Protein AF-A0A4U9HNF3-F1 (afdb_monomer_lite)

Secondary structure (DSSP, 8-state):
---TT--SS--TTHHHHHHHHHHHHHHHHS-HHHHHHHHHHHHHHHHHHHHHHHHHT--SS-EEEHHHHHTT---HHHHHHHHHHT--EEETSS-HHHHHHHHHHHHHHHHHTTHHHH--S-SSSTT-----SS-SEE-----HHHHHHHH-HHHHHHHHHHHTTS--EETTEE-S-TT--------EE---TT-EEE---S---PPPTT--EEEPPPP---S---SS-HHHHT---------------

Sequence (249 aa):
MTLTFTSETLPSDHKAAIRQMKRELRAQIGDVQAVFDRLSDKIASRVAEINALKSKGDPVWPVIPFADVQSGNISQEQREAVKRRGCAVIKGHFPREQALAWDNAMLDYLDLNRFDDVYKGPGDNFFGTLTASRPEIYPIYWSHAQMEARQSEEMAQVQSFLNRLWTFESNGKQWFNPDVSVIYPDRIRRRPPGTTSERPRRTYRLRRPGALAASGLSAGLCPGIRWQCRSIRSVECRTPYRSGRVHRG

Structure (mmCIF, N/CA/C/O backbone):
data_AF-A0A4U9HNF3-F1
#
_entry.id   AF-A0A4U9HNF3-F1
#
loop_
_atom_site.group_PDB
_atom_site.id
_atom_site.type_symbol
_atom_site.label_atom_id
_atom_site.label_alt_id
_atom_site.label_comp_id
_atom_site.label_asym_id
_atom_site.label_entity_id
_atom_site.label_seq_id
_atom_site.pdbx_PDB_ins_code
_atom_site.Cartn_x
_atom_site.Cartn_y
_atom_site.Cartn_z
_atom_site.occupancy
_atom_site.B_iso_or_equiv
_atom_site.auth_seq_id
_atom_site.auth_comp_id
_atom_site.auth_asym_id
_atom_site.auth_atom_id
_atom_site.pdbx_PDB_model_num
ATOM 1 N N . MET A 1 1 ? -8.293 18.464 27.604 1.00 49.59 1 MET A N 1
ATOM 2 C CA . MET A 1 1 ? -7.031 18.232 28.341 1.00 49.59 1 MET A CA 1
ATOM 3 C C . MET A 1 1 ? -5.896 18.147 27.339 1.00 49.59 1 MET A C 1
ATOM 5 O O . MET A 1 1 ? -5.997 17.372 26.396 1.00 49.59 1 MET A O 1
ATOM 9 N N . THR A 1 2 ? -4.861 18.965 27.502 1.00 59.44 2 THR A N 1
ATOM 10 C CA . THR A 1 2 ? -3.661 18.920 26.658 1.00 59.44 2 THR A CA 1
ATOM 11 C C . THR A 1 2 ? -2.839 17.695 27.052 1.00 59.44 2 THR A C 1
ATOM 13 O O . THR A 1 2 ? -2.448 17.579 28.208 1.00 59.44 2 THR A O 1
ATOM 16 N N . LEU A 1 3 ? -2.612 16.762 26.124 1.00 70.75 3 LEU A N 1
ATOM 17 C CA . LEU A 1 3 ? -1.777 15.581 26.374 1.00 70.75 3 LEU A CA 1
ATOM 18 C C . LEU A 1 3 ? -0.328 16.036 26.586 1.00 70.75 3 LEU A C 1
ATOM 20 O O . LEU A 1 3 ? 0.246 16.655 25.687 1.00 70.75 3 LEU A O 1
ATOM 24 N N . THR A 1 4 ? 0.267 15.740 27.744 1.00 82.25 4 THR A N 1
ATOM 25 C CA . THR A 1 4 ? 1.596 16.290 28.090 1.00 82.25 4 THR A CA 1
ATOM 26 C C . THR A 1 4 ? 2.757 15.439 27.580 1.00 82.25 4 THR A C 1
ATOM 28 O O . THR A 1 4 ? 3.907 15.860 27.609 1.00 82.25 4 THR A O 1
ATOM 31 N N . PHE A 1 5 ? 2.463 14.251 27.044 1.00 82.88 5 PHE A N 1
ATOM 32 C CA . PHE A 1 5 ? 3.470 13.309 26.549 1.00 82.88 5 PHE A CA 1
ATOM 33 C C . PHE A 1 5 ? 3.718 13.371 25.030 1.00 82.88 5 PHE A C 1
ATOM 35 O O . PHE A 1 5 ? 4.501 12.565 24.517 1.00 82.88 5 PHE A O 1
ATOM 42 N N . THR A 1 6 ? 3.018 14.232 24.279 1.00 86.75 6 THR A N 1
ATOM 43 C CA . THR A 1 6 ? 3.198 14.304 22.817 1.00 86.75 6 THR A CA 1
ATOM 44 C C . THR A 1 6 ? 4.492 15.018 22.453 1.00 86.75 6 THR A C 1
ATOM 46 O O . THR A 1 6 ? 4.813 16.033 23.061 1.00 86.75 6 THR A O 1
ATOM 49 N N . SER A 1 7 ? 5.174 14.536 21.418 1.00 84.62 7 SER A N 1
ATOM 50 C CA . SER A 1 7 ? 6.379 15.153 20.865 1.00 84.62 7 SER A CA 1
ATOM 51 C C . SER A 1 7 ? 6.323 15.135 19.338 1.00 84.62 7 SER A C 1
ATOM 53 O O . SER A 1 7 ? 5.860 14.156 18.744 1.00 84.62 7 SER A O 1
ATOM 55 N N . GLU A 1 8 ? 6.778 16.216 18.707 1.00 84.88 8 GLU A N 1
ATOM 56 C CA . GLU A 1 8 ? 6.889 16.329 17.244 1.00 84.88 8 GLU A CA 1
ATOM 57 C C . GLU A 1 8 ? 8.194 15.716 16.723 1.00 84.88 8 GLU A C 1
ATOM 59 O O . GLU A 1 8 ? 8.241 15.203 15.608 1.00 84.88 8 GLU A O 1
ATOM 64 N N . THR A 1 9 ? 9.230 15.690 17.564 1.00 86.38 9 THR A N 1
ATOM 65 C CA . THR A 1 9 ? 10.530 15.066 17.293 1.00 86.38 9 THR A CA 1
ATOM 66 C C . THR A 1 9 ? 10.777 13.883 18.233 1.00 86.38 9 THR A C 1
ATOM 68 O O . THR A 1 9 ? 10.029 13.663 19.192 1.00 86.38 9 THR A O 1
ATOM 71 N N . LEU A 1 10 ? 11.812 13.079 17.962 1.00 85.19 10 LEU A N 1
ATOM 72 C CA . LEU A 1 10 ? 12.191 11.971 18.843 1.00 85.19 10 LEU A CA 1
ATOM 73 C C . LEU A 1 10 ? 12.570 12.516 20.236 1.00 85.19 10 LEU A C 1
ATOM 75 O O . LEU A 1 10 ? 13.512 13.305 20.323 1.00 85.19 10 LEU A O 1
ATOM 79 N N . PRO A 1 11 ? 11.894 12.099 21.326 1.00 86.56 11 PRO A N 1
ATOM 80 C CA . PRO A 1 11 ? 12.246 12.563 22.663 1.00 86.56 11 PRO A CA 1
ATOM 81 C C . PRO A 1 11 ? 13.658 12.117 23.058 1.00 86.56 11 PRO A C 1
ATOM 83 O O . PRO A 1 11 ? 14.013 10.951 22.864 1.00 86.56 11 PRO A O 1
ATOM 86 N N . SER A 1 12 ? 14.421 13.015 23.688 1.00 89.12 12 SER A N 1
ATOM 87 C CA . SER A 1 12 ? 15.765 12.726 24.212 1.00 89.12 12 SER A CA 1
ATOM 88 C C . SER A 1 12 ? 15.764 11.562 25.212 1.00 89.12 12 SER A C 1
ATOM 90 O O . SER A 1 12 ? 16.616 10.680 25.132 1.00 89.12 12 SER A O 1
ATOM 92 N N . ASP A 1 13 ? 14.748 11.486 26.082 1.00 91.94 13 ASP A N 1
ATOM 93 C CA . ASP A 1 13 ? 14.433 10.301 26.890 1.00 91.94 13 ASP A CA 1
ATOM 94 C C . ASP A 1 13 ? 13.089 9.683 26.466 1.00 91.94 13 ASP A C 1
ATOM 96 O O . ASP A 1 13 ? 12.026 9.896 27.065 1.00 91.94 13 ASP A O 1
ATOM 100 N N . HIS A 1 14 ? 13.138 8.856 25.420 1.00 91.12 14 HIS A N 1
ATOM 101 C CA . HIS A 1 14 ? 11.972 8.114 24.941 1.00 91.12 14 HIS A CA 1
ATOM 102 C C . HIS A 1 14 ? 11.377 7.177 26.008 1.00 91.12 14 HIS A C 1
ATOM 104 O O . HIS A 1 14 ? 10.166 6.943 26.004 1.00 91.12 14 HIS A O 1
ATOM 110 N N . LYS A 1 15 ? 12.173 6.659 26.958 1.00 93.88 15 LYS A N 1
ATOM 111 C CA . LYS A 1 15 ? 11.670 5.767 28.017 1.00 93.88 15 LYS A CA 1
ATOM 112 C C . LYS A 1 15 ? 10.821 6.543 29.021 1.00 93.88 15 LYS A C 1
ATOM 114 O O . LYS A 1 15 ? 9.748 6.061 29.396 1.00 93.88 15 LYS A O 1
ATOM 119 N N . ALA A 1 16 ? 11.257 7.732 29.439 1.00 92.69 16 ALA A N 1
ATOM 120 C CA . ALA A 1 16 ? 10.459 8.618 30.288 1.00 92.69 16 ALA A CA 1
ATOM 121 C C . ALA A 1 16 ? 9.164 9.047 29.594 1.00 92.69 16 ALA A C 1
ATOM 123 O O . ALA A 1 16 ? 8.087 8.910 30.183 1.00 92.69 16 ALA A O 1
ATOM 124 N N . ALA A 1 17 ? 9.249 9.449 28.323 1.00 90.88 17 ALA A N 1
ATOM 125 C CA . ALA A 1 17 ? 8.079 9.822 27.533 1.00 90.88 17 ALA A CA 1
ATOM 126 C C . ALA A 1 17 ? 7.068 8.663 27.407 1.00 90.88 17 ALA A C 1
ATOM 128 O O . ALA A 1 17 ? 5.862 8.871 27.536 1.00 90.88 17 ALA A O 1
ATOM 129 N N . ILE A 1 18 ? 7.532 7.417 27.233 1.00 93.44 18 ILE A N 1
ATOM 130 C CA . ILE A 1 18 ? 6.664 6.224 27.215 1.00 93.44 18 ILE A CA 1
ATOM 131 C C . ILE A 1 18 ? 5.990 5.991 28.576 1.00 93.44 18 ILE A C 1
ATOM 133 O O . ILE A 1 18 ? 4.807 5.644 28.614 1.00 93.44 18 ILE A O 1
ATOM 137 N N . ARG A 1 19 ? 6.708 6.158 29.697 1.00 95.25 19 ARG A N 1
ATOM 138 C CA . ARG A 1 19 ? 6.125 6.005 31.045 1.00 95.25 19 ARG A CA 1
ATOM 139 C C . ARG A 1 19 ? 5.021 7.032 31.291 1.00 95.25 19 ARG A C 1
ATOM 141 O O . ARG A 1 19 ? 3.937 6.642 31.723 1.00 95.25 19 ARG A O 1
ATOM 148 N N . GLN A 1 20 ? 5.276 8.302 30.974 1.00 93.12 20 GLN A N 1
ATOM 149 C CA . GLN A 1 20 ? 4.293 9.380 31.110 1.00 93.12 20 GLN A CA 1
ATOM 150 C C . GLN A 1 20 ? 3.054 9.109 30.254 1.00 93.12 20 GLN A C 1
ATOM 152 O O . GLN A 1 20 ? 1.939 9.065 30.769 1.00 93.12 20 GLN A O 1
ATOM 157 N N . MET A 1 21 ? 3.268 8.796 28.975 1.00 93.88 21 MET A N 1
ATOM 158 C CA . MET A 1 21 ? 2.209 8.432 28.040 1.00 93.88 21 MET A CA 1
ATOM 159 C C . MET A 1 21 ? 1.330 7.293 28.562 1.00 93.88 21 MET A C 1
ATOM 161 O O . MET A 1 21 ? 0.106 7.386 28.534 1.00 93.88 21 MET A O 1
ATOM 165 N N . LYS A 1 22 ? 1.931 6.201 29.045 1.00 94.38 22 LYS A N 1
ATOM 166 C CA . LYS A 1 22 ? 1.167 5.061 29.566 1.00 94.38 22 LYS A CA 1
ATOM 167 C C . LYS A 1 22 ? 0.325 5.427 30.791 1.00 94.38 22 LYS A C 1
ATOM 169 O O . LYS A 1 22 ? -0.749 4.855 30.946 1.00 94.38 22 LYS A O 1
ATOM 174 N N . ARG A 1 23 ? 0.799 6.327 31.660 1.00 95.06 23 ARG A N 1
ATOM 175 C CA . ARG A 1 23 ? 0.029 6.797 32.824 1.00 95.06 23 ARG A CA 1
ATOM 176 C C . ARG A 1 23 ? -1.178 7.622 32.390 1.00 95.06 23 ARG A C 1
ATOM 178 O O . ARG A 1 23 ? -2.296 7.276 32.755 1.00 95.06 23 ARG A O 1
ATOM 185 N N . GLU A 1 24 ? -0.957 8.644 31.566 1.00 93.69 24 GLU A N 1
ATOM 186 C CA . GLU A 1 24 ? -2.025 9.544 31.109 1.00 93.69 24 GLU A CA 1
ATOM 187 C C . GLU A 1 24 ? -3.110 8.808 30.322 1.00 93.69 24 GLU A C 1
ATOM 189 O O . GLU A 1 24 ? -4.292 9.023 30.565 1.00 93.69 24 GLU A O 1
ATOM 194 N N . LEU A 1 25 ? -2.738 7.886 29.430 1.00 92.62 25 LEU A N 1
ATOM 195 C CA . LEU A 1 25 ? -3.732 7.148 28.645 1.00 92.62 25 LEU A CA 1
ATOM 196 C C . LEU A 1 25 ? -4.558 6.186 29.478 1.00 92.62 25 LEU A C 1
ATOM 198 O O . LEU A 1 25 ? -5.745 6.036 29.217 1.00 92.62 25 LEU A O 1
ATOM 202 N N . ARG A 1 26 ? -3.953 5.525 30.468 1.00 94.75 26 ARG A N 1
ATOM 203 C CA . ARG A 1 26 ? -4.716 4.662 31.375 1.00 94.75 26 ARG A CA 1
ATOM 204 C C . ARG A 1 26 ? -5.701 5.483 32.195 1.00 94.75 26 ARG A C 1
ATOM 206 O O . ARG A 1 26 ? -6.850 5.084 32.294 1.00 94.75 26 ARG A O 1
ATOM 213 N N . ALA A 1 27 ? -5.279 6.643 32.698 1.00 94.25 27 ALA A N 1
ATOM 214 C CA . ALA A 1 27 ? -6.172 7.557 33.403 1.00 94.25 27 ALA A CA 1
ATOM 215 C C . ALA A 1 27 ? -7.310 8.071 32.501 1.00 94.25 27 ALA A C 1
ATOM 217 O O . ALA A 1 27 ? -8.454 8.123 32.936 1.00 94.25 27 ALA A O 1
ATOM 218 N N . GLN A 1 28 ? -7.018 8.395 31.236 1.00 92.44 28 GLN A N 1
ATOM 219 C CA . GLN A 1 28 ? -8.018 8.871 30.277 1.00 92.44 28 GLN A CA 1
ATOM 220 C C . GLN A 1 28 ? -9.019 7.780 29.860 1.00 92.44 28 GLN A C 1
ATOM 222 O O . GLN A 1 28 ? -10.196 8.072 29.676 1.00 92.44 28 GLN A O 1
ATOM 227 N N . ILE A 1 29 ? -8.555 6.544 29.655 1.00 94.12 29 ILE A N 1
ATOM 228 C CA . ILE A 1 29 ? -9.400 5.421 29.218 1.00 94.12 29 ILE A CA 1
ATOM 229 C C . ILE A 1 29 ? -10.193 4.833 30.396 1.00 94.12 29 ILE A C 1
ATOM 231 O O . ILE A 1 29 ? -11.304 4.347 30.198 1.00 94.12 29 ILE A O 1
ATOM 235 N N . GLY A 1 30 ? -9.635 4.866 31.609 1.00 96.12 30 GLY A N 1
ATOM 236 C CA . GLY A 1 30 ? -10.176 4.169 32.771 1.00 96.12 30 GLY A CA 1
ATOM 237 C C . GLY A 1 30 ? -9.848 2.679 32.707 1.00 96.12 30 GLY A C 1
ATOM 238 O O . GLY A 1 30 ? -8.683 2.286 32.809 1.00 96.12 30 GLY A O 1
ATOM 239 N N . ASP A 1 31 ? -10.865 1.841 32.514 1.00 96.31 31 ASP A N 1
ATOM 240 C CA . ASP A 1 31 ? -10.694 0.389 32.432 1.00 96.31 31 ASP A CA 1
ATOM 241 C C . ASP A 1 31 ? -10.146 -0.046 31.063 1.00 96.31 31 ASP A C 1
ATOM 243 O O . ASP A 1 31 ? -10.870 -0.386 30.122 1.00 96.31 31 ASP A O 1
ATOM 247 N N . VAL A 1 32 ? -8.819 -0.023 30.950 1.00 96.75 32 VAL A N 1
ATOM 248 C CA . VAL A 1 32 ? -8.116 -0.458 29.739 1.00 96.75 32 VAL A CA 1
ATOM 249 C C . VAL A 1 32 ? -8.338 -1.941 29.453 1.00 96.75 32 VAL A C 1
ATOM 251 O O . VAL A 1 32 ? -8.368 -2.308 28.278 1.00 96.75 32 VAL A O 1
ATOM 254 N N . GLN A 1 33 ? -8.503 -2.779 30.480 1.00 96.12 33 GLN A N 1
ATOM 255 C CA . GLN A 1 33 ? -8.659 -4.218 30.291 1.00 96.12 33 GLN A CA 1
ATOM 256 C C . GLN A 1 33 ? -10.009 -4.519 29.644 1.00 96.12 33 GLN A C 1
ATOM 258 O O . GLN A 1 33 ? -10.033 -5.108 28.569 1.00 96.12 33 GLN A O 1
ATOM 263 N N . ALA A 1 34 ? -11.109 -3.986 30.182 1.00 96.88 34 ALA A N 1
ATOM 264 C CA . ALA A 1 34 ? -12.432 -4.184 29.589 1.00 96.88 34 ALA A CA 1
ATOM 265 C C . ALA A 1 34 ? -12.532 -3.629 28.154 1.00 96.88 34 ALA A C 1
ATOM 267 O O . ALA A 1 34 ? -13.176 -4.218 27.280 1.00 96.88 34 ALA A O 1
ATOM 268 N N . VAL A 1 35 ? -11.879 -2.493 27.870 1.00 97.00 35 VAL A N 1
ATOM 269 C CA . VAL A 1 35 ? -11.805 -1.951 26.501 1.00 97.00 35 VAL A CA 1
ATOM 270 C C . VAL A 1 35 ? -11.015 -2.883 25.578 1.00 97.00 35 VAL A C 1
ATOM 272 O O . VAL A 1 35 ? -11.422 -3.087 24.429 1.00 97.00 35 VAL A O 1
ATOM 275 N N . PHE A 1 36 ? -9.905 -3.439 26.063 1.00 97.25 36 PHE A N 1
ATOM 276 C CA . PHE A 1 36 ? -9.065 -4.366 25.312 1.00 97.25 36 PHE A CA 1
ATOM 277 C C . PHE A 1 36 ? -9.755 -5.711 25.065 1.00 97.25 36 PHE A C 1
ATOM 279 O O . PHE A 1 36 ? -9.662 -6.228 23.954 1.00 97.25 36 PHE A O 1
ATOM 286 N N . ASP A 1 37 ? -10.499 -6.240 26.033 1.00 97.06 37 ASP A N 1
ATOM 287 C CA . ASP A 1 37 ? -11.243 -7.498 25.900 1.00 97.06 37 ASP A CA 1
ATOM 288 C C . ASP A 1 37 ? -12.328 -7.365 24.829 1.00 97.06 37 ASP A C 1
ATOM 290 O O . ASP A 1 37 ? -12.353 -8.117 23.855 1.00 97.06 37 ASP A O 1
ATOM 294 N N . ARG A 1 38 ? -13.121 -6.288 24.885 1.00 97.00 38 ARG A N 1
ATOM 295 C CA . ARG A 1 38 ? -14.128 -5.992 23.854 1.00 97.00 38 ARG A CA 1
ATOM 296 C C . ARG A 1 38 ? -13.521 -5.799 22.460 1.00 97.00 38 ARG A C 1
ATOM 298 O O . ARG A 1 38 ? -14.163 -6.104 21.452 1.00 97.00 38 ARG A O 1
ATOM 305 N N . LEU A 1 39 ? -12.318 -5.229 22.365 1.00 96.75 39 LEU A N 1
ATOM 306 C CA . LEU A 1 39 ? -11.589 -5.128 21.097 1.00 96.75 39 LEU A CA 1
ATOM 307 C C . LEU A 1 39 ? -11.114 -6.509 20.625 1.00 96.75 39 LEU A C 1
ATOM 309 O O . LEU A 1 39 ? -11.237 -6.823 19.440 1.00 96.75 39 LEU A O 1
ATOM 313 N N . SER A 1 40 ? -10.605 -7.321 21.546 1.00 97.19 40 SER A N 1
ATOM 314 C CA . SER A 1 40 ? -10.112 -8.670 21.283 1.00 97.19 40 SER A CA 1
ATOM 315 C C . SER A 1 40 ? -11.222 -9.574 20.760 1.00 97.19 40 SER A C 1
ATOM 317 O O . SER A 1 40 ? -11.006 -10.234 19.748 1.00 97.19 40 SER A O 1
ATOM 319 N N . ASP A 1 41 ? -12.430 -9.513 21.323 1.00 97.19 41 ASP A N 1
ATOM 320 C CA . ASP A 1 41 ? -13.593 -10.275 20.840 1.00 97.19 41 ASP A CA 1
ATOM 321 C C . ASP A 1 41 ? -13.964 -9.916 19.395 1.00 97.19 41 ASP A C 1
ATOM 323 O O . ASP A 1 41 ? -14.209 -10.783 18.549 1.00 97.19 41 ASP A O 1
ATOM 327 N N . LYS A 1 42 ? -13.939 -8.619 19.063 1.00 95.75 42 LYS A N 1
ATOM 328 C CA . LYS A 1 42 ? -14.185 -8.149 17.690 1.00 95.75 42 LYS A CA 1
ATOM 329 C C . LYS A 1 42 ? -13.125 -8.664 16.719 1.00 95.75 42 LYS A C 1
ATOM 331 O O . LYS A 1 42 ? -13.460 -9.043 15.596 1.00 95.75 42 LYS A O 1
ATOM 336 N N . ILE A 1 43 ? -11.857 -8.681 17.128 1.00 96.94 43 ILE A N 1
ATOM 337 C CA . ILE A 1 43 ? -10.760 -9.220 16.315 1.00 96.94 43 ILE A CA 1
ATOM 338 C C . ILE A 1 43 ? -10.883 -10.744 16.194 1.00 96.94 43 ILE A C 1
ATOM 340 O O . ILE A 1 43 ? -10.722 -11.272 15.096 1.00 96.94 43 ILE A O 1
ATOM 344 N N . ALA A 1 44 ? -11.230 -11.450 17.271 1.00 97.19 44 ALA A N 1
ATOM 345 C CA . ALA A 1 44 ? -11.421 -12.897 17.279 1.00 97.19 44 ALA A CA 1
ATOM 346 C C . ALA A 1 44 ? -12.512 -13.325 16.287 1.00 97.19 44 ALA A C 1
ATOM 348 O O . ALA A 1 44 ? -12.302 -14.253 15.507 1.00 97.19 44 ALA A O 1
ATOM 349 N N . SER A 1 45 ? -13.620 -12.581 16.217 1.00 96.81 45 SER A N 1
ATOM 350 C CA . SER A 1 45 ? -14.653 -12.780 15.192 1.00 96.81 45 SER A CA 1
ATOM 351 C C . SER A 1 45 ? -14.093 -12.653 13.765 1.00 96.81 45 SER A C 1
ATOM 353 O O . SER A 1 45 ? -14.363 -13.501 12.914 1.00 96.81 45 SER A O 1
ATOM 355 N N . ARG A 1 46 ? -13.222 -11.665 13.498 1.00 96.25 46 ARG A N 1
ATOM 356 C CA . ARG A 1 46 ? -12.552 -11.531 12.188 1.00 96.25 46 ARG A CA 1
ATOM 357 C C . ARG A 1 46 ? -11.594 -12.678 11.889 1.00 96.25 46 ARG A C 1
ATOM 359 O O . ARG A 1 46 ? -11.520 -13.115 10.743 1.00 96.25 46 ARG A O 1
ATOM 366 N N . VAL A 1 47 ? -10.873 -13.172 12.892 1.00 97.62 47 VAL A N 1
ATOM 367 C CA . VAL A 1 47 ? -9.990 -14.337 12.746 1.00 97.62 47 VAL A CA 1
ATOM 368 C C . VAL A 1 47 ? -10.801 -15.593 12.425 1.00 97.62 47 VAL A C 1
ATOM 370 O O . VAL A 1 47 ? -10.414 -16.344 11.530 1.00 97.62 47 VAL A O 1
ATOM 373 N N . ALA A 1 48 ? -11.946 -15.793 13.083 1.00 97.69 48 ALA A N 1
ATOM 374 C CA . ALA A 1 48 ? -12.848 -16.908 12.799 1.00 97.69 48 ALA A CA 1
ATOM 375 C C . ALA A 1 48 ? -13.359 -16.876 11.348 1.00 97.69 48 ALA A C 1
ATOM 377 O O . ALA A 1 48 ? -13.287 -17.890 10.657 1.00 97.69 48 ALA A O 1
ATOM 378 N N . GLU A 1 49 ? -13.778 -15.708 10.845 1.00 96.44 49 GLU A N 1
ATOM 379 C CA . GLU A 1 49 ? -14.154 -15.537 9.430 1.00 96.44 49 GLU A CA 1
ATOM 380 C C . GLU A 1 49 ? -13.013 -15.912 8.473 1.00 96.44 49 GLU A C 1
ATOM 382 O O . GLU A 1 49 ? -13.231 -16.604 7.481 1.00 96.44 49 GLU A O 1
ATOM 387 N N . ILE A 1 50 ? -11.789 -15.455 8.758 1.00 96.88 50 ILE A N 1
ATOM 388 C CA . ILE A 1 50 ? -10.610 -15.747 7.930 1.00 96.88 50 ILE A CA 1
ATOM 389 C C . ILE A 1 50 ? -10.323 -17.251 7.916 1.00 96.88 50 ILE A C 1
ATOM 391 O O . ILE A 1 50 ? -10.018 -17.805 6.861 1.00 96.88 50 ILE A O 1
ATOM 395 N N . ASN A 1 51 ? -10.416 -17.913 9.068 1.00 97.50 51 ASN A N 1
ATOM 396 C CA . ASN A 1 51 ? -10.196 -19.352 9.168 1.00 97.50 51 ASN A CA 1
ATOM 397 C C . ASN A 1 51 ? -11.273 -20.140 8.415 1.00 97.50 51 ASN A C 1
ATOM 399 O O . ASN A 1 51 ? -10.929 -21.090 7.719 1.00 97.50 51 ASN A O 1
ATOM 403 N N . ALA A 1 52 ? -12.536 -19.708 8.480 1.00 97.38 52 ALA A N 1
ATOM 404 C CA . ALA A 1 52 ? -13.633 -20.330 7.743 1.00 97.38 52 ALA A CA 1
ATOM 405 C C . ALA A 1 52 ? -13.476 -20.199 6.216 1.00 97.38 52 ALA A C 1
ATOM 407 O O . ALA A 1 52 ? -13.763 -21.144 5.486 1.00 97.38 52 ALA A O 1
ATOM 408 N N . LEU A 1 53 ? -12.991 -19.054 5.720 1.00 95.56 53 LEU A N 1
ATOM 409 C CA . LEU A 1 53 ? -12.670 -18.887 4.295 1.00 95.56 53 LEU A CA 1
ATOM 410 C C . LEU A 1 53 ? -11.528 -19.820 3.880 1.00 95.56 53 LEU A C 1
ATOM 412 O O . LEU A 1 53 ? -11.647 -20.563 2.910 1.00 95.56 53 LEU A O 1
ATOM 416 N N . LYS A 1 54 ? -10.450 -19.860 4.672 1.00 96.19 54 LYS A N 1
ATOM 417 C CA . LYS A 1 54 ? -9.314 -20.756 4.415 1.00 96.19 54 LYS A CA 1
ATOM 418 C C . LYS A 1 54 ? -9.719 -22.227 4.401 1.00 96.19 54 LYS A C 1
ATOM 420 O O . LYS A 1 54 ? -9.245 -22.958 3.540 1.00 96.19 54 LYS A O 1
ATOM 425 N N . SER A 1 55 ? -10.580 -22.664 5.322 1.00 96.38 55 SER A N 1
ATOM 426 C CA . SER A 1 55 ? -11.026 -24.061 5.377 1.00 96.38 55 SER A CA 1
ATOM 427 C C . SER A 1 55 ? -11.885 -24.458 4.178 1.00 96.38 55 SER A C 1
ATOM 429 O O . SER A 1 55 ? -11.918 -25.631 3.827 1.00 96.38 55 SER A O 1
ATOM 431 N N . LYS A 1 56 ? -12.562 -23.494 3.544 1.00 96.31 56 LYS A N 1
ATOM 432 C CA . LYS A 1 56 ? -13.320 -23.703 2.302 1.00 96.31 56 LYS A CA 1
ATOM 433 C C . LYS A 1 56 ? -12.452 -23.651 1.042 1.00 96.31 56 LYS A C 1
ATOM 435 O O . LYS A 1 56 ? -12.915 -24.039 -0.021 1.00 96.31 56 LYS A O 1
ATOM 440 N N . GLY A 1 57 ? -11.208 -23.179 1.153 1.00 94.31 57 GLY A N 1
ATOM 441 C CA . GLY A 1 57 ? -10.352 -22.887 0.001 1.00 94.31 57 GLY A CA 1
ATOM 442 C C . GLY A 1 57 ? -10.667 -21.549 -0.677 1.00 94.31 57 GLY A C 1
ATOM 443 O O . GLY A 1 57 ? -10.097 -21.254 -1.726 1.00 94.31 57 GLY A O 1
ATOM 444 N N . ASP A 1 58 ? -11.526 -20.724 -0.075 1.00 92.88 58 ASP A N 1
ATOM 445 C CA . ASP A 1 58 ? -11.896 -19.419 -0.614 1.00 92.88 58 ASP A CA 1
ATOM 446 C C . ASP A 1 58 ? -10.751 -18.403 -0.433 1.00 92.88 58 ASP A C 1
ATOM 448 O O . ASP A 1 58 ? -10.068 -18.391 0.605 1.00 92.88 58 ASP A O 1
ATOM 452 N N . PRO A 1 59 ? -10.536 -17.488 -1.398 1.00 92.12 59 PRO A N 1
ATOM 453 C CA . PRO A 1 59 ? -9.554 -16.427 -1.246 1.00 92.12 59 PRO A CA 1
ATOM 454 C C . PRO A 1 59 ? -9.957 -15.481 -0.106 1.00 92.12 59 PRO A C 1
ATOM 456 O O . PRO A 1 59 ? -11.047 -14.917 -0.074 1.00 92.12 59 PRO A O 1
ATOM 459 N N . VAL A 1 60 ? -9.039 -15.260 0.838 1.00 95.81 60 VAL A N 1
ATOM 460 C CA . VAL A 1 60 ? -9.246 -14.298 1.938 1.00 95.81 60 VAL A CA 1
ATOM 461 C C . VAL A 1 60 ? -9.129 -12.852 1.446 1.00 95.81 60 VAL A C 1
ATOM 463 O O . VAL A 1 60 ? -9.769 -11.948 1.988 1.00 95.81 60 VAL A O 1
ATOM 466 N N . TRP A 1 61 ? -8.268 -12.636 0.453 1.00 97.75 61 TRP A N 1
ATOM 467 C CA . TRP A 1 61 ? -7.990 -11.324 -0.112 1.00 97.75 61 TRP A CA 1
ATOM 468 C C . TRP A 1 61 ? -9.063 -10.995 -1.150 1.00 97.75 61 TRP A C 1
ATOM 470 O O . TRP A 1 61 ? -9.307 -11.828 -2.023 1.00 97.75 61 TRP A O 1
ATOM 480 N N . PRO A 1 62 ? -9.670 -9.799 -1.103 1.00 97.38 62 PRO A N 1
ATOM 481 C CA . PRO A 1 62 ? -10.533 -9.330 -2.177 1.00 97.38 62 PRO A CA 1
ATOM 482 C C . PRO A 1 62 ? -9.744 -9.281 -3.490 1.00 97.38 62 PRO A C 1
ATOM 484 O O . PRO A 1 62 ? -8.677 -8.666 -3.548 1.00 97.38 62 PRO A O 1
ATOM 487 N N . VAL A 1 63 ? -10.260 -9.937 -4.528 1.00 97.50 63 VAL A N 1
ATOM 488 C CA . VAL A 1 63 ? -9.668 -9.947 -5.871 1.00 97.50 63 VAL A CA 1
ATOM 489 C C . VAL A 1 63 ? -10.556 -9.114 -6.785 1.00 97.50 63 VAL A C 1
ATOM 491 O O . VAL A 1 63 ? -11.737 -9.419 -6.928 1.00 97.50 63 VAL A O 1
ATOM 494 N N . ILE A 1 64 ? -9.989 -8.070 -7.384 1.00 97.81 64 ILE A N 1
ATOM 495 C CA . ILE A 1 64 ? -10.688 -7.144 -8.278 1.00 97.81 64 ILE A CA 1
ATOM 496 C C . ILE A 1 64 ? -9.988 -7.199 -9.643 1.00 97.81 64 ILE A C 1
ATOM 498 O O . ILE A 1 64 ? -8.787 -6.929 -9.716 1.00 97.81 64 ILE A O 1
ATOM 502 N N . PRO A 1 65 ? -10.673 -7.594 -10.725 1.00 98.06 65 PRO A N 1
ATOM 503 C CA . PRO A 1 65 ? -10.151 -7.459 -12.082 1.00 98.06 65 PRO A CA 1
ATOM 504 C C . PRO A 1 65 ? -9.829 -5.998 -12.413 1.00 98.06 65 PRO A C 1
ATOM 506 O O . PRO A 1 65 ? -10.612 -5.104 -12.107 1.00 98.06 65 PRO A O 1
ATOM 509 N N . PHE A 1 66 ? -8.703 -5.743 -13.078 1.00 98.38 66 PHE A N 1
ATOM 510 C CA . PHE A 1 66 ? -8.362 -4.385 -13.512 1.00 98.38 66 PHE A CA 1
ATOM 511 C C . PHE A 1 66 ? -9.415 -3.784 -14.454 1.00 98.38 66 PHE A C 1
ATOM 513 O O . PHE A 1 66 ? -9.725 -2.606 -14.331 1.00 98.38 66 PHE A O 1
ATOM 520 N N . ALA A 1 67 ? -10.030 -4.602 -15.313 1.00 97.88 67 ALA A N 1
ATOM 521 C CA . ALA A 1 67 ? -11.110 -4.166 -16.198 1.00 97.88 67 ALA A CA 1
ATOM 522 C C . ALA A 1 67 ? -12.278 -3.510 -15.436 1.00 97.88 67 ALA A C 1
ATOM 524 O O . ALA A 1 67 ? -12.795 -2.492 -15.885 1.00 97.88 67 ALA A O 1
ATOM 525 N N . ASP A 1 68 ? -12.635 -4.028 -14.253 1.00 97.81 68 ASP A N 1
ATOM 526 C CA . ASP A 1 68 ? -13.697 -3.451 -13.418 1.00 97.81 68 ASP A CA 1
ATOM 527 C C . ASP A 1 68 ? -13.270 -2.106 -12.814 1.00 97.81 68 ASP A C 1
ATOM 529 O O . ASP A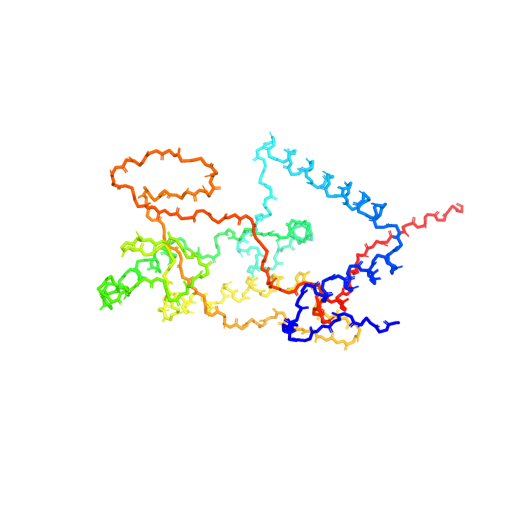 1 68 ? -14.096 -1.212 -12.629 1.00 97.81 68 ASP A O 1
ATOM 533 N N . VAL A 1 69 ? -11.974 -1.942 -12.515 1.00 97.44 69 VAL A N 1
ATOM 534 C CA . VAL A 1 69 ? -11.414 -0.654 -12.079 1.00 97.44 69 VAL A CA 1
ATOM 535 C C . VAL A 1 69 ? -11.473 0.358 -13.213 1.00 97.44 69 VAL A C 1
ATOM 537 O O . VAL A 1 69 ? -11.980 1.460 -13.014 1.00 97.44 69 VAL A O 1
ATOM 540 N N . GLN A 1 70 ? -11.008 -0.038 -14.395 1.00 96.25 70 GLN A N 1
ATOM 541 C CA . GLN A 1 70 ? -10.960 0.799 -15.588 1.00 96.25 70 GLN A CA 1
ATOM 542 C C . GLN A 1 70 ? -12.357 1.255 -16.025 1.00 96.25 70 GLN A C 1
ATOM 544 O O . GLN A 1 70 ? -12.550 2.414 -16.379 1.00 96.25 70 GLN A O 1
ATOM 549 N N . SER A 1 71 ? -13.352 0.367 -15.964 1.00 96.31 71 SER A N 1
ATOM 550 C CA . SER A 1 71 ? -14.731 0.684 -16.344 1.00 96.31 71 SER A CA 1
ATOM 551 C C . SER A 1 71 ? -15.558 1.304 -15.210 1.00 96.31 71 SER A C 1
ATOM 553 O O . SER A 1 71 ? -16.730 1.613 -15.413 1.00 96.31 71 SER A O 1
ATOM 555 N N . GLY A 1 72 ? -14.994 1.445 -14.005 1.00 94.19 72 GLY A N 1
ATOM 556 C CA . GLY A 1 72 ? -15.699 1.943 -12.820 1.00 94.19 72 GLY A CA 1
ATOM 557 C C . GLY A 1 72 ? -16.752 0.987 -12.238 1.00 94.19 72 GLY A C 1
ATOM 558 O O . GLY A 1 72 ? -17.476 1.370 -11.316 1.00 94.19 72 GLY A O 1
ATOM 559 N N . ASN A 1 73 ? -16.819 -0.262 -12.709 1.00 95.06 73 ASN A N 1
ATOM 560 C CA . ASN A 1 73 ? -17.832 -1.261 -12.345 1.00 95.06 73 ASN A CA 1
ATOM 561 C C . ASN A 1 73 ? -17.483 -2.030 -11.061 1.00 95.06 73 ASN A C 1
ATOM 563 O O . ASN A 1 73 ? -17.593 -3.251 -10.996 1.00 95.06 73 ASN A O 1
ATOM 567 N N . ILE A 1 74 ? -17.065 -1.317 -10.016 1.00 95.88 74 ILE A N 1
ATOM 568 C CA . ILE A 1 74 ? -16.718 -1.927 -8.728 1.00 95.88 74 ILE A CA 1
ATOM 569 C C . ILE A 1 74 ? -17.914 -1.842 -7.786 1.00 95.88 74 ILE A C 1
ATOM 571 O O . ILE A 1 74 ? -18.313 -0.740 -7.381 1.00 95.88 74 ILE A O 1
ATOM 575 N N . SER A 1 75 ? -18.438 -3.005 -7.394 1.00 96.38 75 SER A N 1
ATOM 576 C CA . SER A 1 75 ? -19.612 -3.108 -6.529 1.00 96.38 75 SER A CA 1
ATOM 577 C C . SER A 1 75 ? -19.354 -2.533 -5.136 1.00 96.38 75 SER A C 1
ATOM 579 O O . SER A 1 75 ? -18.219 -2.454 -4.644 1.00 96.38 75 SER A O 1
ATOM 581 N N . GLN A 1 76 ? -20.434 -2.151 -4.457 1.00 96.19 76 GLN A N 1
ATOM 582 C CA . GLN A 1 76 ? -20.343 -1.702 -3.075 1.00 96.19 76 GLN A CA 1
ATOM 583 C C . GLN A 1 76 ? -19.832 -2.824 -2.157 1.00 96.19 76 GLN A C 1
ATOM 585 O O . GLN A 1 76 ? -19.014 -2.546 -1.277 1.00 96.19 76 GLN A O 1
ATOM 590 N N . GLU A 1 77 ? -20.206 -4.090 -2.395 1.00 96.38 77 GLU A N 1
ATOM 591 C CA . GLU A 1 77 ? -19.678 -5.207 -1.601 1.00 96.38 77 GLU A CA 1
ATOM 592 C C . GLU A 1 77 ? -18.168 -5.382 -1.793 1.00 96.38 77 GLU A C 1
ATOM 594 O O . GLU A 1 77 ? -17.456 -5.632 -0.820 1.00 96.38 77 GLU A O 1
ATOM 599 N N . GLN A 1 78 ? -17.646 -5.208 -3.013 1.00 96.31 78 GLN A N 1
ATOM 600 C CA . GLN A 1 78 ? -16.202 -5.262 -3.268 1.00 96.31 78 GLN A CA 1
ATOM 601 C C . GLN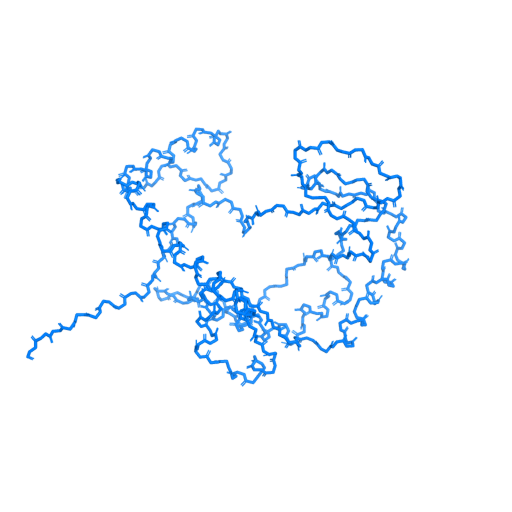 A 1 78 ? -15.468 -4.145 -2.515 1.00 96.31 78 GLN A C 1
ATOM 603 O O . GLN A 1 78 ? -14.464 -4.403 -1.846 1.00 96.31 78 GLN A O 1
ATOM 608 N N . ARG A 1 79 ? -15.992 -2.912 -2.549 1.00 97.44 79 ARG A N 1
ATOM 609 C CA . ARG A 1 79 ? -15.430 -1.772 -1.798 1.00 97.44 79 ARG A CA 1
ATOM 610 C C . ARG A 1 79 ? -15.422 -2.045 -0.295 1.00 97.44 79 ARG A C 1
ATOM 612 O O . ARG A 1 79 ? -14.422 -1.796 0.384 1.00 97.44 79 ARG A O 1
ATOM 619 N N . GLU A 1 80 ? -16.510 -2.592 0.235 1.00 97.00 80 GLU A N 1
ATOM 620 C CA . GLU A 1 80 ? -16.619 -2.963 1.645 1.00 97.00 80 GLU A CA 1
ATOM 621 C C . GLU A 1 80 ? -15.698 -4.122 2.020 1.00 97.00 80 GLU A C 1
ATOM 623 O O . GLU A 1 80 ? -15.098 -4.093 3.096 1.00 97.00 80 GLU A O 1
ATOM 628 N N . ALA A 1 81 ? -15.515 -5.101 1.135 1.00 96.19 81 ALA A N 1
ATOM 629 C CA . ALA A 1 81 ? -14.577 -6.196 1.332 1.00 96.19 81 ALA A CA 1
ATOM 630 C C . ALA A 1 81 ? -13.137 -5.676 1.447 1.00 96.19 81 ALA A C 1
ATOM 632 O O . ALA A 1 81 ? -12.430 -6.059 2.384 1.00 96.19 81 ALA A O 1
ATOM 633 N N . VAL A 1 82 ? -12.724 -4.747 0.576 1.00 97.56 82 VAL A N 1
ATOM 634 C CA . VAL A 1 82 ? -11.404 -4.097 0.665 1.00 97.56 82 VAL A CA 1
ATOM 635 C C . VAL A 1 82 ? -11.262 -3.332 1.978 1.00 97.56 82 VAL A C 1
ATOM 637 O O . VAL A 1 82 ? -10.285 -3.536 2.696 1.00 97.56 82 VAL A O 1
ATOM 640 N N . LYS A 1 83 ? -12.256 -2.526 2.370 1.00 96.81 83 LYS A N 1
ATOM 641 C CA . LYS A 1 83 ? -12.226 -1.787 3.648 1.00 96.81 83 LYS A CA 1
ATOM 642 C C . LYS A 1 83 ? -12.204 -2.712 4.866 1.00 96.81 83 LYS A C 1
ATOM 644 O O . LYS A 1 83 ? -11.547 -2.408 5.858 1.00 96.81 83 LYS A O 1
ATOM 649 N N . ARG A 1 84 ? -12.901 -3.850 4.802 1.00 95.62 84 ARG A N 1
ATOM 650 C CA . ARG A 1 84 ? -12.948 -4.852 5.878 1.00 95.62 84 ARG A CA 1
ATOM 651 C C . ARG A 1 84 ? -11.627 -5.602 6.024 1.00 95.62 84 ARG A C 1
ATOM 653 O O . ARG A 1 84 ? -11.242 -5.916 7.149 1.00 95.62 84 ARG A O 1
ATOM 660 N N . ARG A 1 85 ? -10.981 -5.953 4.910 1.00 95.88 85 ARG A N 1
ATOM 661 C CA . ARG A 1 85 ? -9.747 -6.758 4.896 1.00 95.88 85 ARG A CA 1
ATOM 662 C C . ARG A 1 85 ? -8.479 -5.905 4.955 1.00 95.88 85 ARG A C 1
ATOM 664 O O . ARG A 1 85 ? -7.451 -6.407 5.394 1.00 95.88 85 ARG A O 1
ATOM 671 N N . GLY A 1 86 ? -8.558 -4.632 4.571 1.00 96.12 86 GLY A N 1
ATOM 672 C CA . GLY A 1 86 ? -7.422 -3.711 4.533 1.00 96.12 86 GLY A CA 1
ATOM 673 C C . GLY A 1 86 ? -6.407 -4.033 3.431 1.00 96.12 86 GLY A C 1
ATOM 674 O O . GLY A 1 86 ? -5.273 -3.570 3.502 1.00 96.12 86 GLY A O 1
ATOM 675 N N . CYS A 1 87 ? -6.785 -4.847 2.442 1.00 97.31 87 CYS A N 1
ATOM 676 C CA . CYS A 1 87 ? -5.951 -5.238 1.309 1.00 97.31 87 CYS A CA 1
ATOM 677 C C . CYS A 1 87 ? -6.812 -5.578 0.082 1.00 97.31 87 CYS A C 1
ATOM 679 O O . CYS A 1 87 ? -8.014 -5.826 0.209 1.00 97.31 87 CYS A O 1
ATOM 681 N N . ALA A 1 88 ? -6.186 -5.602 -1.096 1.00 97.56 88 ALA A N 1
ATOM 682 C CA . ALA A 1 88 ? -6.796 -6.009 -2.359 1.00 97.56 88 ALA A CA 1
ATOM 683 C C . ALA A 1 88 ? -5.737 -6.613 -3.294 1.00 97.56 88 ALA A C 1
ATOM 685 O O . ALA A 1 88 ? -4.559 -6.259 -3.214 1.00 97.56 88 ALA A O 1
ATOM 686 N N . VAL A 1 89 ? -6.165 -7.498 -4.192 1.00 98.31 89 VAL A N 1
ATOM 687 C CA . VAL A 1 89 ? -5.387 -7.958 -5.348 1.00 98.31 89 VAL A CA 1
ATOM 688 C C . VAL A 1 89 ? -6.044 -7.403 -6.604 1.00 98.31 89 VAL A C 1
ATOM 690 O O . VAL A 1 89 ? -7.187 -7.756 -6.890 1.00 98.31 89 VAL A O 1
ATOM 693 N N . ILE A 1 90 ? -5.321 -6.579 -7.366 1.00 98.31 90 ILE A N 1
ATOM 694 C CA . ILE A 1 90 ? -5.775 -6.132 -8.687 1.00 98.31 90 ILE A CA 1
ATOM 695 C C . ILE A 1 90 ? -5.271 -7.125 -9.734 1.00 98.31 90 ILE A C 1
ATOM 697 O O . ILE A 1 90 ? -4.074 -7.204 -10.017 1.00 98.31 90 ILE A O 1
ATOM 701 N N . LYS A 1 91 ? -6.174 -7.951 -10.264 1.00 97.88 91 LYS A N 1
ATOM 702 C CA . LYS A 1 91 ? -5.822 -9.019 -11.204 1.00 97.88 91 LYS A CA 1
ATOM 703 C C . LYS A 1 91 ? -5.727 -8.458 -12.619 1.00 97.88 91 LYS A C 1
ATOM 705 O O . LYS A 1 91 ? -6.674 -7.845 -13.100 1.00 97.88 91 LYS A O 1
ATOM 710 N N . GLY A 1 92 ? -4.604 -8.726 -13.287 1.00 97.75 92 GLY A N 1
ATOM 711 C CA . GLY A 1 92 ? -4.362 -8.236 -14.646 1.00 97.75 92 GLY A CA 1
ATOM 712 C C . GLY A 1 92 ? -4.170 -6.722 -14.708 1.00 97.75 92 GLY A C 1
ATOM 713 O O . GLY A 1 92 ? -4.581 -6.121 -15.686 1.00 97.75 92 GLY A O 1
ATOM 714 N N . HIS A 1 93 ? -3.590 -6.119 -13.658 1.00 98.38 93 HIS A N 1
ATOM 715 C CA . HIS A 1 93 ? -3.298 -4.677 -13.617 1.00 98.38 93 HIS A CA 1
ATOM 716 C C . HIS A 1 93 ? -2.459 -4.229 -14.815 1.00 98.38 93 HIS A C 1
ATOM 718 O O . HIS A 1 93 ? -2.755 -3.214 -15.424 1.00 98.38 93 HIS A O 1
ATOM 724 N N . PHE A 1 94 ? -1.479 -5.043 -15.197 1.00 98.25 94 PHE A N 1
ATOM 725 C CA . PHE A 1 94 ? -0.758 -4.890 -16.452 1.00 98.25 94 PHE A CA 1
ATOM 726 C C . PHE A 1 94 ? -0.828 -6.198 -17.247 1.00 98.25 94 PHE A C 1
ATOM 728 O O . PHE A 1 94 ? -0.877 -7.281 -16.637 1.00 98.25 94 PHE A O 1
ATOM 735 N N . PRO A 1 95 ? -0.793 -6.136 -18.589 1.00 98.00 95 PRO A N 1
ATOM 736 C CA . PRO A 1 95 ? -0.561 -7.300 -19.428 1.00 98.00 95 PRO A CA 1
ATOM 737 C C . PRO A 1 95 ? 0.679 -8.073 -18.976 1.00 98.00 95 PRO A C 1
ATOM 739 O O . PRO A 1 95 ? 1.727 -7.503 -18.665 1.00 98.00 95 PRO A O 1
ATOM 742 N N . ARG A 1 96 ? 0.576 -9.405 -18.965 1.00 97.75 96 ARG A N 1
ATOM 743 C CA . ARG A 1 96 ? 1.674 -10.274 -18.517 1.00 97.75 96 ARG A CA 1
ATOM 744 C C . ARG A 1 96 ? 2.950 -10.048 -19.328 1.00 97.75 96 ARG A C 1
ATOM 746 O O . ARG A 1 96 ? 4.035 -10.065 -18.759 1.00 97.75 96 ARG A O 1
ATOM 753 N N . GLU A 1 97 ? 2.816 -9.855 -20.635 1.00 98.25 97 GLU A N 1
ATOM 754 C CA . GLU A 1 97 ? 3.946 -9.627 -21.539 1.00 98.25 97 GLU A CA 1
ATOM 755 C C . GLU A 1 97 ? 4.680 -8.328 -21.210 1.00 98.25 97 GLU A C 1
ATOM 757 O O . GLU A 1 97 ? 5.901 -8.341 -21.106 1.00 98.25 97 GLU A O 1
ATOM 762 N N . GLN A 1 98 ? 3.946 -7.248 -20.926 1.00 98.12 98 GLN A N 1
ATOM 763 C CA . GLN A 1 98 ? 4.527 -5.975 -20.499 1.00 98.12 98 GLN A CA 1
ATOM 764 C C . GLN A 1 98 ? 5.280 -6.119 -19.172 1.00 98.12 98 GLN A C 1
ATOM 766 O O . GLN A 1 98 ? 6.417 -5.672 -19.053 1.00 98.12 98 GLN A O 1
ATOM 771 N N . ALA A 1 99 ? 4.695 -6.814 -18.191 1.00 97.69 99 ALA A N 1
ATOM 772 C CA . ALA A 1 99 ? 5.357 -7.057 -16.910 1.00 97.69 99 ALA A CA 1
ATOM 773 C C . ALA A 1 99 ? 6.660 -7.869 -17.060 1.00 97.69 99 ALA A C 1
ATOM 775 O O . ALA A 1 99 ? 7.643 -7.582 -16.379 1.00 97.69 99 ALA A O 1
ATOM 776 N N . LEU A 1 100 ? 6.688 -8.862 -17.956 1.00 97.38 100 LEU A N 1
ATOM 777 C CA . LEU A 1 100 ? 7.897 -9.636 -18.261 1.00 97.38 100 LEU A CA 1
ATOM 778 C C . LEU A 1 100 ? 8.932 -8.815 -19.040 1.00 97.38 100 LEU A C 1
ATOM 780 O O . LEU A 1 100 ? 10.124 -8.931 -18.770 1.00 97.38 100 LEU A O 1
ATOM 784 N N . ALA A 1 101 ? 8.494 -7.971 -19.974 1.00 98.06 101 ALA A N 1
ATOM 785 C CA . ALA A 1 101 ? 9.376 -7.068 -20.707 1.00 98.06 101 ALA A CA 1
ATOM 786 C C . ALA A 1 101 ? 10.050 -6.062 -19.763 1.00 98.06 101 ALA A C 1
ATOM 788 O O . ALA A 1 101 ? 11.261 -5.873 -19.838 1.00 98.06 101 ALA A O 1
ATOM 789 N N . TRP A 1 102 ? 9.302 -5.491 -18.814 1.00 98.12 102 TRP A N 1
ATOM 790 C CA . TRP A 1 102 ? 9.862 -4.658 -17.749 1.00 98.12 102 TRP A CA 1
ATOM 791 C C . TRP A 1 102 ? 10.846 -5.420 -16.861 1.00 98.12 102 TRP A C 1
ATOM 793 O O . TRP A 1 102 ? 11.885 -4.869 -16.502 1.00 98.12 102 TRP A O 1
ATOM 803 N N . ASP A 1 103 ? 10.559 -6.680 -16.525 1.00 95.94 103 ASP A N 1
ATOM 804 C CA . ASP A 1 103 ? 11.474 -7.518 -15.743 1.00 95.94 103 ASP A CA 1
ATOM 805 C C . ASP A 1 103 ? 12.814 -7.747 -16.463 1.00 95.94 103 ASP A C 1
ATOM 807 O O . ASP A 1 103 ? 13.867 -7.659 -15.830 1.00 95.94 103 ASP A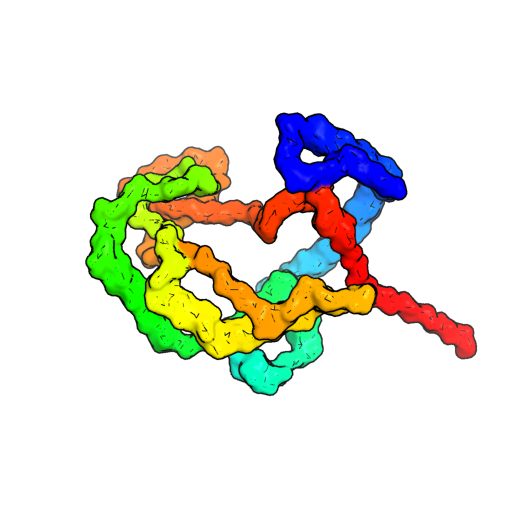 O 1
ATOM 811 N N . ASN A 1 104 ? 12.780 -7.981 -17.778 1.00 95.88 104 ASN A N 1
ATOM 812 C CA . ASN A 1 104 ? 13.979 -8.129 -18.606 1.00 95.88 104 ASN A CA 1
ATOM 813 C C . ASN A 1 104 ? 14.726 -6.799 -18.764 1.00 95.88 104 ASN A C 1
ATOM 815 O O . ASN A 1 104 ? 15.924 -6.747 -18.510 1.00 95.88 104 ASN A O 1
ATOM 819 N N . ALA A 1 105 ? 14.019 -5.704 -19.060 1.00 95.94 105 ALA A N 1
ATOM 820 C CA . ALA A 1 105 ? 14.620 -4.374 -19.171 1.00 95.94 105 ALA A CA 1
ATOM 821 C C . ALA A 1 105 ? 15.312 -3.935 -17.866 1.00 95.94 105 ALA A C 1
ATOM 823 O O . ALA A 1 105 ? 16.322 -3.232 -17.895 1.00 95.94 105 ALA A O 1
ATOM 824 N N . MET A 1 106 ? 14.800 -4.372 -16.707 1.00 93.44 106 MET A N 1
ATOM 825 C CA . MET A 1 106 ? 15.477 -4.191 -15.422 1.00 93.44 106 MET A CA 1
ATOM 826 C C . MET A 1 106 ? 16.809 -4.939 -15.341 1.00 93.44 106 MET A C 1
ATOM 828 O O . MET A 1 106 ? 17.757 -4.390 -14.785 1.00 93.44 106 MET A O 1
ATOM 832 N N . LEU A 1 107 ? 16.884 -6.177 -15.837 1.00 90.88 107 LEU A N 1
ATOM 833 C CA . LEU A 1 107 ? 18.128 -6.953 -15.858 1.00 90.88 107 LEU A CA 1
ATOM 834 C C . LEU A 1 107 ? 19.147 -6.322 -16.802 1.00 90.88 107 LEU A C 1
ATOM 836 O O . LEU A 1 107 ? 20.268 -6.062 -16.378 1.00 90.88 107 LEU A O 1
ATOM 840 N N . ASP A 1 108 ? 18.721 -5.962 -18.011 1.00 94.56 108 ASP A N 1
ATOM 841 C CA . ASP A 1 108 ? 19.580 -5.295 -18.992 1.00 94.56 108 ASP A CA 1
ATOM 842 C C . ASP A 1 108 ? 20.131 -3.976 -18.436 1.00 94.56 108 ASP A C 1
ATOM 844 O O . ASP A 1 108 ? 21.310 -3.663 -18.592 1.00 94.56 108 ASP A O 1
ATOM 848 N N . TYR A 1 109 ? 19.298 -3.215 -17.717 1.00 95.00 109 TYR A N 1
ATOM 849 C CA . TYR A 1 109 ? 19.726 -1.998 -17.034 1.00 95.00 109 TYR A CA 1
ATOM 850 C C . TYR A 1 109 ? 20.787 -2.274 -15.958 1.00 95.00 109 TYR A C 1
ATOM 852 O O . TYR A 1 109 ? 21.759 -1.525 -15.856 1.00 95.00 109 TYR A O 1
ATOM 860 N N . LEU A 1 110 ? 20.627 -3.324 -15.149 1.00 91.38 110 LEU A N 1
ATOM 861 C CA . LEU A 1 110 ? 21.613 -3.696 -14.128 1.00 91.38 110 LEU A CA 1
ATOM 862 C C . LEU A 1 110 ? 22.942 -4.131 -14.760 1.00 91.38 110 LEU A C 1
ATOM 864 O O . LEU A 1 110 ? 24.002 -3.694 -14.303 1.00 91.38 110 LEU A O 1
ATOM 868 N N . ASP A 1 111 ? 22.879 -4.940 -15.815 1.00 91.00 111 ASP A N 1
ATOM 869 C CA . ASP A 1 111 ? 24.045 -5.492 -16.505 1.00 91.00 111 ASP A CA 1
ATOM 870 C C . ASP A 1 111 ? 24.819 -4.404 -17.260 1.00 91.00 111 ASP A C 1
ATOM 872 O O . ASP A 1 111 ? 26.036 -4.286 -17.099 1.00 91.00 111 ASP A O 1
ATOM 876 N N . LEU A 1 112 ? 24.119 -3.530 -17.995 1.00 95.38 112 LEU A N 1
ATOM 877 C CA . LEU A 1 112 ? 24.718 -2.392 -18.704 1.00 95.38 112 LEU A CA 1
ATOM 878 C C . LEU A 1 112 ? 25.490 -1.464 -17.757 1.00 95.38 112 LEU A C 1
ATOM 880 O O . LEU A 1 112 ? 26.530 -0.917 -18.122 1.00 95.38 112 LEU A O 1
ATOM 884 N N . ASN A 1 113 ? 24.995 -1.303 -16.528 1.00 93.62 113 ASN A N 1
ATOM 885 C CA . ASN A 1 113 ? 25.617 -0.466 -15.503 1.00 93.62 113 ASN A CA 1
ATOM 886 C C . ASN A 1 113 ? 26.590 -1.238 -14.596 1.00 93.62 113 ASN A C 1
ATOM 888 O O . ASN A 1 113 ? 27.062 -0.679 -13.604 1.00 93.62 113 ASN A O 1
ATOM 892 N N . ARG A 1 114 ? 26.898 -2.504 -14.922 1.00 90.50 114 ARG A N 1
ATOM 893 C CA . ARG A 1 114 ? 27.811 -3.376 -14.164 1.00 90.50 114 ARG A CA 1
ATOM 894 C C . ARG A 1 114 ? 27.478 -3.403 -12.671 1.00 90.50 114 ARG A C 1
ATOM 896 O O . ARG A 1 114 ? 28.370 -3.312 -11.827 1.00 90.50 114 ARG A O 1
ATOM 903 N N . PHE A 1 115 ? 26.186 -3.492 -12.339 1.00 87.94 115 PHE A N 1
ATOM 904 C CA . PHE A 1 115 ? 25.698 -3.362 -10.963 1.00 87.94 115 PHE A CA 1
ATOM 905 C C . PHE A 1 115 ? 26.419 -4.307 -9.992 1.00 87.94 115 PHE A C 1
ATOM 907 O O . PHE A 1 115 ? 26.813 -3.887 -8.905 1.00 87.94 115 PHE A O 1
ATOM 914 N N . ASP A 1 116 ? 26.641 -5.554 -10.406 1.00 81.19 116 ASP A N 1
ATOM 915 C CA . ASP A 1 116 ? 27.316 -6.569 -9.593 1.00 81.19 116 ASP A CA 1
ATOM 916 C C . ASP A 1 116 ? 28.773 -6.202 -9.248 1.00 81.19 116 ASP A C 1
ATOM 918 O O . ASP A 1 116 ? 29.254 -6.576 -8.180 1.00 81.19 116 ASP A O 1
ATOM 922 N N . ASP A 1 117 ? 29.458 -5.427 -10.096 1.00 82.19 117 ASP A N 1
ATOM 923 C CA . ASP A 1 117 ? 30.843 -4.994 -9.861 1.00 82.19 117 ASP A CA 1
ATOM 924 C C . ASP A 1 117 ? 30.918 -3.791 -8.908 1.00 82.19 117 ASP A C 1
ATOM 926 O O . ASP A 1 117 ? 31.898 -3.609 -8.181 1.00 82.19 117 ASP A O 1
ATOM 930 N N . VAL A 1 118 ? 29.896 -2.929 -8.931 1.00 83.69 118 VAL A N 1
ATOM 931 C CA . VAL A 1 118 ? 29.876 -1.667 -8.171 1.00 83.69 118 VAL A CA 1
ATOM 932 C C . VAL A 1 118 ? 29.149 -1.782 -6.836 1.00 83.69 118 VAL A C 1
ATOM 934 O O . VAL A 1 118 ? 29.336 -0.932 -5.960 1.00 83.69 118 VAL A O 1
ATOM 937 N N . TYR A 1 119 ? 28.308 -2.802 -6.659 1.00 80.69 119 TYR A N 1
ATOM 938 C CA . TYR A 1 119 ? 27.508 -2.967 -5.456 1.00 80.69 119 TYR A CA 1
ATOM 939 C C . TYR A 1 119 ? 28.374 -3.383 -4.260 1.00 80.69 119 TYR A C 1
ATOM 941 O O . TYR A 1 119 ? 28.904 -4.486 -4.188 1.00 80.69 119 TYR A O 1
ATOM 949 N N . LYS A 1 120 ? 28.481 -2.493 -3.266 1.00 72.38 120 LYS A N 1
ATOM 950 C CA . LYS A 1 120 ? 29.320 -2.686 -2.066 1.00 72.38 120 LYS A CA 1
ATOM 951 C C . LYS A 1 120 ? 28.569 -3.267 -0.861 1.00 72.38 120 LYS A C 1
ATOM 953 O O . LYS A 1 120 ? 29.098 -3.264 0.246 1.00 72.38 120 LYS A O 1
ATOM 958 N N . GLY A 1 121 ? 27.345 -3.757 -1.058 1.00 67.00 121 GLY A N 1
ATOM 959 C CA . GLY A 1 121 ? 26.461 -4.191 0.024 1.00 67.00 121 GLY A CA 1
ATOM 960 C C . GLY A 1 121 ? 25.405 -3.143 0.399 1.00 67.00 121 GLY A C 1
ATOM 961 O O . GLY A 1 121 ? 25.337 -2.072 -0.210 1.00 67.00 121 GLY A O 1
ATOM 962 N N . PRO A 1 122 ? 24.522 -3.463 1.359 1.00 64.62 122 PRO A N 1
ATOM 963 C CA . PRO A 1 122 ? 23.409 -2.592 1.711 1.00 64.62 122 PRO A CA 1
ATOM 964 C C . PRO A 1 122 ? 23.919 -1.261 2.279 1.00 64.62 122 PRO A C 1
ATOM 966 O O . PRO A 1 122 ? 24.685 -1.236 3.237 1.00 64.62 122 PRO A O 1
ATOM 969 N N . GLY A 1 123 ? 23.470 -0.146 1.693 1.00 57.44 123 GLY A N 1
ATOM 970 C CA . GLY A 1 123 ? 23.798 1.212 2.150 1.00 57.44 123 GLY A CA 1
ATOM 971 C C . GLY A 1 123 ? 23.082 1.634 3.440 1.00 57.44 123 GLY A C 1
ATOM 972 O O . GLY A 1 123 ? 23.267 2.756 3.904 1.00 57.44 123 GLY A O 1
ATOM 973 N N . ASP A 1 124 ? 22.256 0.754 4.011 1.00 56.22 124 ASP A N 1
ATOM 974 C CA . ASP A 1 124 ? 21.573 0.944 5.283 1.00 56.22 124 ASP A CA 1
ATOM 975 C C . ASP A 1 124 ? 21.716 -0.310 6.170 1.00 56.22 124 ASP A C 1
ATOM 977 O O . ASP A 1 124 ? 21.805 -1.442 5.697 1.00 56.22 124 ASP A O 1
ATOM 981 N N . ASN A 1 125 ? 21.731 -0.106 7.489 1.00 54.88 125 ASN A N 1
ATOM 982 C CA . ASN A 1 125 ? 21.709 -1.195 8.473 1.00 54.88 125 ASN A CA 1
ATOM 983 C C . ASN A 1 125 ? 20.278 -1.622 8.829 1.00 54.88 125 ASN A C 1
ATOM 985 O O . ASN A 1 125 ? 20.075 -2.318 9.826 1.00 54.88 125 ASN A O 1
ATOM 989 N N . PHE A 1 126 ? 19.269 -1.216 8.050 1.00 51.81 126 PHE A N 1
ATOM 990 C CA . PHE A 1 126 ? 17.872 -1.478 8.399 1.00 51.81 126 PHE A CA 1
ATOM 991 C C . PHE A 1 126 ? 17.565 -2.987 8.419 1.00 51.81 126 PHE A C 1
ATOM 993 O O . PHE A 1 126 ? 16.712 -3.441 9.180 1.00 51.81 126 PHE A O 1
ATOM 1000 N N . PHE A 1 127 ? 18.325 -3.780 7.657 1.00 52.97 127 PHE A N 1
ATOM 1001 C CA . PHE A 1 127 ? 18.206 -5.240 7.578 1.00 52.97 127 PHE A CA 1
ATOM 1002 C C . PHE A 1 127 ? 19.488 -5.994 8.000 1.00 52.97 127 PHE A C 1
ATOM 1004 O O . PHE A 1 127 ? 19.703 -7.118 7.553 1.00 52.97 127 PHE A O 1
ATOM 1011 N N . GLY A 1 128 ? 20.341 -5.377 8.831 1.00 45.16 128 GLY A N 1
ATOM 1012 C CA . GLY A 1 128 ? 21.788 -5.620 9.019 1.00 45.16 128 GLY A CA 1
ATOM 1013 C C . GLY A 1 128 ? 22.349 -7.032 9.295 1.00 45.16 128 GLY A C 1
ATOM 1014 O O . GLY A 1 128 ? 23.119 -7.192 10.233 1.00 45.16 128 GLY A O 1
ATOM 1015 N N . THR A 1 129 ? 22.063 -8.048 8.474 1.00 43.38 129 THR A N 1
ATOM 1016 C CA . THR A 1 129 ? 22.709 -9.383 8.546 1.00 43.38 129 THR A CA 1
ATOM 1017 C C . THR A 1 129 ? 22.887 -10.081 7.184 1.00 43.38 129 THR A C 1
ATOM 1019 O O . THR A 1 129 ? 22.924 -11.307 7.125 1.00 43.38 129 THR A O 1
ATOM 1022 N N . LEU A 1 130 ? 23.003 -9.352 6.067 1.00 50.78 130 LEU A N 1
ATOM 1023 C CA . LEU A 1 130 ? 23.080 -9.978 4.735 1.00 50.78 130 LEU A CA 1
ATOM 1024 C C . LEU A 1 130 ? 24.469 -9.847 4.092 1.00 50.78 130 LEU A C 1
ATOM 1026 O O . LEU A 1 130 ? 24.867 -8.776 3.646 1.00 50.78 130 LEU A O 1
ATOM 1030 N N . THR A 1 131 ? 25.174 -10.978 4.012 1.00 47.22 131 THR A N 1
ATOM 1031 C CA . THR A 1 131 ? 26.387 -11.217 3.208 1.00 47.22 131 THR A CA 1
ATOM 1032 C C . THR A 1 131 ? 26.004 -12.032 1.966 1.00 47.22 131 THR A C 1
ATOM 1034 O O . THR A 1 131 ? 26.288 -13.223 1.875 1.00 47.22 131 THR A O 1
ATOM 1037 N N . ALA A 1 132 ? 25.286 -11.419 1.023 1.00 50.75 132 ALA A N 1
ATOM 1038 C CA . ALA A 1 132 ? 25.000 -12.025 -0.279 1.00 50.75 132 ALA A CA 1
ATOM 1039 C C . ALA A 1 132 ? 25.687 -11.216 -1.386 1.00 50.75 132 ALA A C 1
ATOM 1041 O O . ALA A 1 132 ? 25.648 -9.987 -1.358 1.00 50.75 132 ALA A O 1
ATOM 1042 N N . SER A 1 133 ? 26.300 -11.909 -2.352 1.00 49.19 133 SER A N 1
ATOM 1043 C CA . SER A 1 133 ? 26.954 -11.305 -3.524 1.00 49.19 133 SER A CA 1
ATOM 1044 C C . SER A 1 133 ? 25.974 -10.574 -4.445 1.00 49.19 133 SER A C 1
ATOM 1046 O O . SER A 1 133 ? 26.362 -9.622 -5.107 1.00 49.19 133 SER A O 1
ATOM 1048 N N . ARG A 1 134 ? 24.693 -10.968 -4.443 1.00 57.53 134 ARG A N 1
ATOM 1049 C CA . ARG A 1 134 ? 23.586 -10.227 -5.064 1.00 57.53 134 ARG A CA 1
ATOM 1050 C C . ARG A 1 134 ? 22.512 -9.929 -4.018 1.00 57.53 134 ARG A C 1
ATOM 1052 O O . ARG A 1 134 ? 22.074 -10.861 -3.335 1.00 57.53 134 ARG A O 1
ATOM 1059 N N . PRO A 1 135 ? 22.079 -8.669 -3.858 1.00 69.44 135 PRO A N 1
ATOM 1060 C CA . PRO A 1 135 ? 21.039 -8.339 -2.897 1.00 69.44 135 PRO A CA 1
ATOM 1061 C C . PRO A 1 135 ? 19.669 -8.810 -3.399 1.00 69.44 135 PRO A C 1
ATOM 1063 O O . PRO A 1 135 ? 19.375 -8.739 -4.586 1.00 69.44 135 PRO A O 1
ATOM 1066 N N . GLU A 1 136 ? 18.786 -9.242 -2.496 1.00 75.06 136 GLU A N 1
ATOM 1067 C CA . GLU A 1 136 ? 17.385 -9.501 -2.870 1.00 75.06 136 GLU A CA 1
ATOM 1068 C C . GLU A 1 136 ? 16.618 -8.202 -3.144 1.00 75.06 136 GLU A C 1
ATOM 1070 O O . GLU A 1 136 ? 15.655 -8.191 -3.910 1.00 75.06 136 GLU A O 1
ATOM 1075 N N . ILE A 1 137 ? 17.027 -7.110 -2.492 1.00 84.62 137 ILE A N 1
ATOM 1076 C CA . ILE A 1 137 ? 16.448 -5.775 -2.630 1.00 84.62 137 ILE A CA 1
ATOM 1077 C C . ILE A 1 137 ? 17.475 -4.901 -3.341 1.00 84.62 137 ILE A C 1
ATOM 1079 O O . ILE A 1 137 ? 18.520 -4.585 -2.775 1.00 84.62 137 ILE A O 1
ATOM 1083 N N . TYR A 1 138 ? 17.168 -4.486 -4.563 1.00 86.38 138 TYR A N 1
ATOM 1084 C CA . TYR A 1 138 ? 18.064 -3.659 -5.359 1.00 86.38 138 TYR A CA 1
ATOM 1085 C C . TYR A 1 138 ? 17.787 -2.183 -5.053 1.00 86.38 138 TYR A C 1
ATOM 1087 O O . TYR A 1 138 ? 16.647 -1.740 -5.238 1.00 86.38 138 TYR A O 1
ATOM 1095 N N . PRO A 1 139 ? 18.790 -1.397 -4.616 1.00 89.81 139 PRO A N 1
ATOM 1096 C CA . PRO A 1 139 ? 18.657 0.038 -4.372 1.00 89.81 139 PRO A CA 1
ATOM 1097 C C . PRO A 1 139 ? 18.655 0.835 -5.690 1.00 89.81 139 PRO A C 1
ATOM 1099 O O . PRO A 1 139 ? 19.423 1.776 -5.862 1.00 89.81 139 PRO A O 1
ATOM 1102 N N . ILE A 1 140 ? 17.806 0.426 -6.633 1.00 91.81 140 ILE A N 1
ATOM 1103 C CA . ILE A 1 140 ? 17.605 1.059 -7.935 1.00 91.81 140 ILE A CA 1
ATOM 1104 C C . ILE A 1 140 ? 16.230 1.708 -7.939 1.00 91.81 140 ILE A C 1
ATOM 1106 O O . ILE A 1 140 ? 15.239 1.087 -7.548 1.00 91.81 140 ILE A O 1
ATOM 1110 N N . TYR A 1 141 ? 16.182 2.963 -8.375 1.00 94.81 141 TYR A N 1
ATOM 1111 C CA . TYR A 1 141 ? 14.993 3.803 -8.247 1.00 94.81 141 TYR A CA 1
ATOM 1112 C C . TYR A 1 141 ? 14.487 4.333 -9.588 1.00 94.81 141 TYR A C 1
ATOM 1114 O O . TYR A 1 141 ? 13.297 4.609 -9.694 1.00 94.81 141 TYR A O 1
ATOM 1122 N N . TRP A 1 142 ? 15.358 4.476 -10.590 1.00 97.00 142 TRP A N 1
ATOM 1123 C CA . TRP A 1 142 ? 15.121 5.326 -11.767 1.00 97.00 142 TRP A CA 1
ATOM 1124 C C . TRP A 1 142 ? 15.254 4.600 -13.103 1.00 97.00 142 TRP A C 1
ATOM 1126 O O . TRP A 1 142 ? 15.467 5.233 -14.132 1.00 97.00 142 TRP A O 1
ATOM 1136 N N . SER A 1 143 ? 15.160 3.274 -13.104 1.00 96.25 143 SER A N 1
ATOM 1137 C CA . SER A 1 143 ? 15.075 2.547 -14.370 1.00 96.25 143 SER A CA 1
ATOM 1138 C C . SER A 1 143 ? 13.847 2.992 -15.172 1.00 96.25 143 SER A C 1
ATOM 1140 O O . SER A 1 143 ? 12.833 3.422 -14.608 1.00 96.25 143 SER A O 1
ATOM 1142 N N . HIS A 1 144 ? 13.923 2.835 -16.491 1.00 96.56 144 HIS A N 1
ATOM 1143 C CA . HIS A 1 144 ? 12.811 3.163 -17.374 1.00 96.56 144 HIS A CA 1
ATOM 1144 C C . HIS A 1 144 ? 11.550 2.370 -17.004 1.00 96.56 144 HIS A C 1
ATOM 1146 O O . HIS A 1 144 ? 10.514 2.972 -16.744 1.00 96.56 144 HIS A O 1
ATOM 1152 N N . ALA A 1 145 ? 11.679 1.051 -16.818 1.00 96.94 145 ALA A N 1
ATOM 1153 C CA . ALA A 1 145 ? 10.587 0.170 -16.407 1.00 96.94 145 ALA A CA 1
ATOM 1154 C C . ALA A 1 145 ? 9.892 0.624 -15.107 1.00 96.94 145 ALA A C 1
ATOM 1156 O O . ALA A 1 145 ? 8.664 0.628 -15.022 1.00 96.94 145 ALA A O 1
ATOM 1157 N N . GLN A 1 146 ? 10.652 1.054 -14.088 1.00 97.44 146 GLN A N 1
ATOM 1158 C CA . GLN A 1 146 ? 10.059 1.577 -12.852 1.00 97.44 146 GLN A CA 1
ATOM 1159 C C . GLN A 1 146 ? 9.296 2.882 -13.087 1.00 97.44 146 GLN A C 1
ATOM 1161 O O . GLN A 1 146 ? 8.234 3.078 -12.497 1.00 97.44 146 GLN A O 1
ATOM 1166 N N . MET A 1 147 ? 9.846 3.796 -13.887 1.00 98.00 147 MET A N 1
ATOM 1167 C CA . MET A 1 147 ? 9.222 5.096 -14.127 1.00 98.00 147 MET A CA 1
ATOM 1168 C C . MET A 1 147 ? 7.980 4.980 -15.005 1.00 98.00 147 MET A C 1
ATOM 1170 O O . MET A 1 147 ? 6.955 5.554 -14.645 1.00 98.00 147 MET A O 1
ATOM 1174 N N . GLU A 1 148 ? 8.030 4.178 -16.069 1.00 97.69 148 GLU A N 1
ATOM 1175 C CA . GLU A 1 148 ? 6.873 3.869 -16.912 1.00 97.69 148 GLU A CA 1
ATOM 1176 C C . GLU A 1 148 ? 5.727 3.275 -16.096 1.00 97.69 148 GLU A C 1
ATOM 1178 O O . GLU A 1 148 ? 4.618 3.804 -16.124 1.00 97.69 148 GLU A O 1
ATOM 1183 N N . ALA A 1 149 ? 5.994 2.241 -15.292 1.00 97.75 149 ALA A N 1
ATOM 1184 C CA . ALA A 1 149 ? 4.961 1.621 -14.469 1.00 97.75 149 ALA A CA 1
ATOM 1185 C C . ALA A 1 149 ? 4.332 2.616 -13.476 1.00 97.75 149 ALA A C 1
ATOM 1187 O O . ALA A 1 149 ? 3.121 2.586 -13.257 1.00 97.75 149 ALA A O 1
ATOM 1188 N N . ARG A 1 150 ? 5.125 3.524 -12.888 1.00 97.81 150 ARG A N 1
ATOM 1189 C CA . ARG A 1 150 ? 4.635 4.526 -11.921 1.00 97.81 150 ARG A CA 1
ATOM 1190 C C . ARG A 1 150 ? 3.779 5.617 -12.556 1.00 97.81 150 ARG A C 1
ATOM 1192 O O . ARG A 1 150 ? 2.847 6.071 -11.902 1.00 97.81 150 ARG A O 1
ATOM 1199 N N . GLN A 1 151 ? 4.117 6.050 -13.768 1.00 97.56 151 GLN A N 1
ATOM 1200 C CA . GLN A 1 151 ? 3.418 7.133 -14.469 1.00 97.56 151 GLN A CA 1
ATOM 1201 C C . GLN A 1 151 ? 2.344 6.637 -15.450 1.00 97.56 151 GLN A C 1
ATOM 1203 O O . GLN A 1 151 ? 1.698 7.451 -16.102 1.00 97.56 151 GLN A O 1
ATOM 1208 N N . SER A 1 152 ? 2.177 5.317 -15.570 1.00 98.19 152 SER A N 1
ATOM 1209 C CA . SER A 1 152 ? 1.159 4.691 -16.413 1.00 98.19 152 SER A CA 1
ATOM 1210 C C . SER A 1 152 ? -0.262 5.097 -16.009 1.00 98.19 152 SER A C 1
ATOM 1212 O O . SER A 1 152 ? -0.554 5.345 -14.832 1.00 98.19 152 SER A O 1
ATOM 1214 N N . GLU A 1 153 ? -1.164 5.131 -16.989 1.00 98.12 153 GLU A N 1
ATOM 1215 C CA . GLU A 1 153 ? -2.572 5.451 -16.752 1.00 98.12 153 GLU A CA 1
ATOM 1216 C C . GLU A 1 153 ? -3.239 4.378 -15.880 1.00 98.12 153 GLU A C 1
ATOM 1218 O O . GLU A 1 153 ? -3.986 4.690 -14.952 1.00 98.12 153 GLU A O 1
ATOM 1223 N N . GLU A 1 154 ? -2.896 3.110 -16.101 1.00 98.25 154 GLU A N 1
ATOM 1224 C CA . GLU A 1 154 ? -3.396 1.970 -15.339 1.00 98.25 154 GLU A CA 1
ATOM 1225 C C . GLU A 1 154 ? -3.029 2.083 -13.854 1.00 98.25 154 GLU A C 1
ATOM 1227 O O . GLU A 1 154 ? -3.834 1.760 -12.971 1.00 98.25 154 GLU A O 1
ATOM 1232 N N . MET A 1 155 ? -1.820 2.564 -13.538 1.00 98.50 155 MET A N 1
ATOM 1233 C CA . MET A 1 155 ? -1.418 2.844 -12.159 1.00 98.50 155 MET A CA 1
ATOM 1234 C C . MET A 1 155 ? -2.233 3.994 -11.564 1.00 98.50 155 MET A C 1
ATOM 1236 O O . MET A 1 155 ? -2.736 3.857 -10.446 1.00 98.50 155 MET A O 1
ATOM 1240 N N . ALA A 1 156 ? -2.410 5.091 -12.304 1.00 98.38 156 ALA A N 1
ATOM 1241 C CA . ALA A 1 156 ? -3.182 6.245 -11.848 1.00 98.38 156 ALA A CA 1
ATOM 1242 C C . ALA A 1 156 ? -4.648 5.879 -11.543 1.00 98.38 156 ALA A C 1
ATOM 1244 O O . ALA A 1 156 ? -5.176 6.262 -10.496 1.00 98.38 156 ALA A O 1
ATOM 1245 N N . GLN A 1 157 ? -5.283 5.067 -12.395 1.00 98.38 157 GLN A N 1
ATOM 1246 C CA . GLN A 1 157 ? -6.656 4.583 -12.203 1.00 98.38 157 GLN A CA 1
ATOM 1247 C C . GLN A 1 157 ? -6.795 3.746 -10.923 1.00 98.38 157 GLN A C 1
ATOM 1249 O O . GLN A 1 157 ? -7.690 3.982 -10.106 1.00 98.38 157 GLN A O 1
ATOM 1254 N N . VAL A 1 158 ? -5.878 2.799 -10.694 1.00 98.50 158 VAL A N 1
ATOM 1255 C CA . VAL A 1 158 ? -5.887 1.970 -9.477 1.00 98.50 158 VAL A CA 1
ATOM 1256 C C . VAL A 1 158 ? -5.600 2.800 -8.226 1.00 98.50 158 VAL A C 1
ATOM 1258 O O . VAL A 1 158 ? -6.260 2.607 -7.202 1.00 98.50 158 VAL A O 1
ATOM 1261 N N . GLN A 1 159 ? -4.654 3.739 -8.288 1.00 98.56 159 GLN A N 1
ATOM 1262 C CA . GLN A 1 159 ? -4.348 4.634 -7.172 1.00 98.56 159 GLN A CA 1
ATOM 1263 C C . GLN A 1 159 ? -5.548 5.517 -6.813 1.00 98.56 159 GLN A C 1
ATOM 1265 O O . GLN A 1 159 ? -5.922 5.565 -5.640 1.00 98.56 159 GLN A O 1
ATOM 1270 N N . SER A 1 160 ? -6.199 6.140 -7.803 1.00 98.31 160 SER A N 1
ATOM 1271 C CA . SER A 1 160 ? -7.429 6.916 -7.593 1.00 98.31 160 SER A CA 1
ATOM 1272 C C . SER A 1 160 ? -8.522 6.062 -6.947 1.00 98.31 160 SER A C 1
ATOM 1274 O O . SER A 1 160 ? -9.082 6.441 -5.912 1.00 98.31 160 SER A O 1
ATOM 1276 N N . PHE A 1 161 ? -8.770 4.858 -7.475 1.00 98.12 161 PHE A N 1
ATOM 1277 C CA . PHE A 1 161 ? -9.738 3.926 -6.897 1.00 98.12 161 PHE A CA 1
ATOM 1278 C C . PHE A 1 161 ? -9.463 3.638 -5.411 1.00 98.12 161 PHE A C 1
ATOM 1280 O O . PHE A 1 161 ? -10.371 3.768 -4.583 1.00 98.12 161 PHE A O 1
ATOM 1287 N N . LEU A 1 162 ? -8.228 3.269 -5.059 1.00 98.38 162 LEU A N 1
ATOM 1288 C CA . LEU A 1 162 ? -7.854 2.924 -3.684 1.00 98.38 162 LEU A CA 1
ATOM 1289 C C . LEU A 1 162 ? -7.929 4.136 -2.747 1.00 98.38 162 LEU A C 1
ATOM 1291 O O . LEU A 1 162 ? -8.426 4.022 -1.623 1.00 98.38 162 LEU A O 1
ATOM 1295 N N . ASN A 1 163 ? -7.489 5.304 -3.213 1.00 98.19 163 ASN A N 1
ATOM 1296 C CA . ASN A 1 163 ? -7.551 6.558 -2.468 1.00 98.19 163 ASN A CA 1
ATOM 1297 C C . ASN A 1 163 ? -8.998 6.957 -2.144 1.00 98.19 163 ASN A C 1
ATOM 1299 O O . ASN A 1 163 ? -9.290 7.377 -1.024 1.00 98.19 163 ASN A O 1
ATOM 1303 N N . ARG A 1 164 ? -9.933 6.738 -3.076 1.00 97.69 164 ARG A N 1
ATOM 1304 C CA . ARG A 1 164 ? -11.369 7.021 -2.899 1.00 97.69 164 ARG A CA 1
ATOM 1305 C C . ARG A 1 164 ? -12.082 6.096 -1.905 1.00 97.69 164 ARG A C 1
ATOM 1307 O O . ARG A 1 164 ? -13.226 6.368 -1.547 1.00 97.69 164 ARG A O 1
ATOM 1314 N N . LEU A 1 165 ? -11.445 5.021 -1.428 1.00 97.31 165 LEU A N 1
ATOM 1315 C CA . LEU A 1 165 ? -11.995 4.189 -0.343 1.00 97.31 165 LEU A CA 1
ATOM 1316 C C . LEU A 1 165 ? -11.893 4.863 1.033 1.00 97.31 165 LEU A C 1
ATOM 1318 O O . LEU A 1 165 ? -12.627 4.495 1.964 1.00 97.31 165 LEU A O 1
ATOM 1322 N N . TRP A 1 166 ? -10.987 5.834 1.163 1.00 97.25 166 TRP A N 1
ATOM 1323 C CA . TRP A 1 166 ? -10.833 6.656 2.352 1.00 97.25 166 TRP A CA 1
ATOM 1324 C C . TRP A 1 166 ? -11.894 7.750 2.402 1.00 97.25 166 TRP A C 1
ATOM 1326 O O . TRP A 1 166 ? -12.364 8.251 1.386 1.00 97.25 166 TRP A O 1
ATOM 1336 N N . THR A 1 167 ? -12.232 8.182 3.612 1.00 95.88 167 THR A N 1
ATOM 1337 C CA . THR A 1 167 ? -12.956 9.440 3.802 1.00 95.88 167 THR A CA 1
ATOM 1338 C C . THR A 1 167 ? -11.951 10.587 3.692 1.00 95.88 167 THR A C 1
ATOM 1340 O O . THR A 1 167 ? -11.329 10.963 4.682 1.00 95.88 167 THR A O 1
ATOM 1343 N N . PHE A 1 168 ? -11.747 11.090 2.473 1.00 95.75 168 PHE A N 1
ATOM 1344 C CA . PHE A 1 168 ? -10.777 12.151 2.168 1.00 95.75 168 PHE A CA 1
ATOM 1345 C C . PHE A 1 168 ? -11.337 13.572 2.360 1.00 95.75 168 PHE A C 1
ATOM 1347 O O . PHE A 1 168 ? -10.573 14.532 2.356 1.00 95.75 168 PHE A O 1
ATOM 1354 N N . GLU A 1 169 ? -12.641 13.713 2.607 1.00 95.81 169 GLU A N 1
ATOM 1355 C CA . GLU A 1 169 ? -13.303 14.967 2.979 1.00 95.81 169 GLU A CA 1
ATOM 1356 C C . GLU A 1 169 ? -14.006 14.821 4.330 1.00 95.81 169 GLU A C 1
ATOM 1358 O O . GLU A 1 169 ? -14.769 13.878 4.554 1.00 95.81 169 GLU A O 1
ATOM 1363 N N . SER A 1 170 ? -13.756 15.752 5.250 1.00 94.69 170 SER A N 1
ATOM 1364 C CA . SER A 1 170 ? -14.505 15.854 6.505 1.00 94.69 170 SER A CA 1
ATOM 1365 C C . SER A 1 170 ? -14.369 17.244 7.124 1.00 94.69 170 SER A C 1
ATOM 1367 O O . SER A 1 170 ? -13.379 17.938 6.908 1.00 94.69 170 SER A O 1
ATOM 1369 N N . ASN A 1 171 ? -15.374 17.665 7.900 1.00 93.00 171 ASN A N 1
ATOM 1370 C CA . ASN A 1 171 ? -15.396 18.964 8.589 1.00 93.00 171 ASN A CA 1
ATOM 1371 C C . ASN A 1 171 ? -15.137 20.166 7.652 1.00 93.00 171 ASN A C 1
ATOM 1373 O O . ASN A 1 171 ? -14.410 21.088 8.010 1.00 93.00 171 ASN A O 1
ATOM 1377 N N . GLY A 1 172 ? -15.690 20.129 6.433 1.00 93.81 172 GLY A N 1
ATOM 1378 C CA . GLY A 1 172 ? -15.510 21.186 5.429 1.00 93.81 172 GLY A CA 1
ATOM 1379 C C . GLY A 1 172 ? -14.102 21.270 4.828 1.00 93.81 172 GLY A C 1
ATOM 1380 O O . GLY A 1 172 ? -13.796 22.243 4.147 1.00 93.81 172 GLY A O 1
ATOM 1381 N N . LYS A 1 173 ? -13.238 20.275 5.074 1.00 95.69 173 LYS A N 1
ATOM 1382 C CA . LYS A 1 173 ? -11.871 20.215 4.555 1.00 95.69 173 LYS A CA 1
ATOM 1383 C C . LYS A 1 173 ? -11.649 18.953 3.728 1.00 95.69 173 LYS A C 1
ATOM 1385 O O . LYS A 1 173 ? -11.948 17.845 4.175 1.00 95.69 173 LYS A O 1
ATOM 1390 N N . GLN A 1 174 ? -11.029 19.127 2.566 1.00 96.31 174 GLN A N 1
ATOM 1391 C CA . GLN A 1 174 ? -10.422 18.044 1.802 1.00 96.31 174 GLN A CA 1
ATOM 1392 C C . GLN A 1 174 ? -8.995 17.794 2.319 1.00 96.31 174 GLN A C 1
ATOM 1394 O O . GLN A 1 174 ? -8.162 18.700 2.351 1.00 96.31 174 GLN A O 1
ATOM 1399 N N . TRP A 1 175 ? -8.718 16.577 2.785 1.00 95.75 175 TRP A N 1
ATOM 1400 C CA . TRP A 1 175 ? -7.438 16.200 3.396 1.00 95.75 175 TRP A CA 1
ATOM 1401 C C . TRP A 1 175 ? -6.360 15.886 2.363 1.00 95.75 175 TRP A C 1
ATOM 1403 O O . TRP A 1 175 ? -5.186 16.145 2.617 1.00 95.75 175 TRP A O 1
ATOM 1413 N N . PHE A 1 176 ? -6.757 15.338 1.216 1.00 97.31 176 PHE A N 1
ATOM 1414 C CA . PHE A 1 176 ? -5.896 15.100 0.063 1.00 97.31 176 PHE A CA 1
ATOM 1415 C C . PHE A 1 176 ? -6.736 14.999 -1.219 1.00 97.31 176 PHE A C 1
ATOM 1417 O O . PHE A 1 176 ? -7.940 14.733 -1.164 1.00 97.31 176 PHE A O 1
ATOM 1424 N N . ASN A 1 177 ? -6.103 15.208 -2.375 1.00 98.00 177 ASN A N 1
ATOM 1425 C CA . ASN A 1 177 ? -6.715 14.921 -3.670 1.00 98.00 177 ASN A CA 1
ATOM 1426 C C . ASN A 1 177 ? -6.613 13.413 -3.948 1.00 98.00 177 ASN A C 1
ATOM 1428 O O . ASN A 1 177 ? -5.493 12.924 -4.095 1.00 98.00 177 ASN A O 1
ATOM 1432 N N . PRO A 1 178 ? -7.725 12.657 -3.998 1.00 97.88 178 PRO A N 1
ATOM 1433 C CA . PRO A 1 178 ? -7.645 11.217 -4.200 1.00 97.88 178 PRO A CA 1
ATOM 1434 C C . PRO A 1 178 ? -7.199 10.835 -5.618 1.00 97.88 178 PRO A C 1
ATOM 1436 O O . PRO A 1 178 ? -6.687 9.733 -5.796 1.00 97.88 178 PRO A O 1
ATOM 1439 N N . ASP A 1 179 ? -7.348 11.725 -6.602 1.00 98.25 179 ASP A N 1
ATOM 1440 C CA . ASP A 1 179 ? -7.099 11.429 -8.019 1.00 98.25 179 ASP A CA 1
ATOM 1441 C C . ASP A 1 179 ? -5.665 11.721 -8.471 1.00 98.25 179 ASP A C 1
ATOM 1443 O O . ASP A 1 179 ? -5.306 11.433 -9.609 1.00 98.25 179 ASP A O 1
ATOM 1447 N N . VAL A 1 180 ? -4.829 12.276 -7.590 1.00 97.44 180 VAL A N 1
ATOM 1448 C CA . VAL A 1 180 ? -3.426 12.573 -7.887 1.00 97.44 180 VAL A CA 1
ATOM 1449 C C . VAL A 1 180 ? -2.555 12.005 -6.779 1.00 97.44 180 VAL A C 1
ATOM 1451 O O . VAL A 1 180 ? -2.589 12.472 -5.641 1.00 97.44 180 VAL A O 1
ATOM 1454 N N . SER A 1 181 ? -1.746 11.006 -7.124 1.00 97.81 181 SER A N 1
ATOM 1455 C CA . SER A 1 181 ? -0.743 10.443 -6.221 1.00 97.81 181 SER A CA 1
ATOM 1456 C C . SER A 1 181 ? 0.647 10.940 -6.595 1.00 97.81 181 SER A C 1
ATOM 1458 O O . SER A 1 181 ? 0.986 11.079 -7.767 1.00 97.81 181 SER A O 1
ATOM 1460 N N . VAL A 1 182 ? 1.471 11.200 -5.583 1.00 97.31 182 VAL A N 1
ATOM 1461 C CA . VAL A 1 182 ? 2.876 11.559 -5.787 1.00 97.31 182 VAL A CA 1
ATOM 1462 C C . VAL A 1 182 ? 3.680 10.332 -6.219 1.00 97.31 182 VAL A C 1
ATOM 1464 O O . VAL A 1 182 ? 3.455 9.225 -5.726 1.00 97.31 182 VAL A O 1
ATOM 1467 N N . ILE A 1 183 ? 4.664 10.528 -7.097 1.00 96.12 183 ILE A N 1
ATOM 1468 C CA . ILE A 1 183 ? 5.650 9.489 -7.388 1.00 96.12 183 ILE A CA 1
ATOM 1469 C C . ILE A 1 183 ? 6.488 9.269 -6.128 1.00 96.12 183 ILE A C 1
ATOM 1471 O O . ILE A 1 183 ? 7.224 10.154 -5.697 1.00 96.12 183 ILE A O 1
ATOM 1475 N N . TYR A 1 184 ? 6.382 8.074 -5.552 1.00 95.69 184 TYR A N 1
ATOM 1476 C CA . TYR A 1 184 ? 7.225 7.615 -4.453 1.00 95.69 184 TYR A CA 1
ATOM 1477 C C . TYR A 1 184 ? 8.229 6.581 -4.992 1.00 95.69 184 TYR A C 1
ATOM 1479 O O . TYR A 1 184 ? 7.850 5.427 -5.222 1.00 95.69 184 TYR A O 1
ATOM 1487 N N . PRO A 1 185 ? 9.489 6.971 -5.269 1.00 95.50 185 PRO A N 1
ATOM 1488 C CA . PRO A 1 185 ? 10.489 6.061 -5.809 1.00 95.50 185 PRO A CA 1
ATOM 1489 C C . PRO A 1 185 ? 10.905 5.042 -4.749 1.00 95.50 185 PRO A C 1
ATOM 1491 O O . PRO A 1 185 ? 11.566 5.378 -3.770 1.00 95.50 185 PRO A O 1
ATOM 1494 N N . ASP A 1 186 ? 10.534 3.786 -4.969 1.00 94.62 186 ASP A N 1
ATOM 1495 C CA . ASP A 1 186 ? 10.930 2.662 -4.121 1.00 94.62 186 ASP A CA 1
ATOM 1496 C C . ASP A 1 186 ? 11.804 1.661 -4.893 1.00 94.62 186 ASP A C 1
ATOM 1498 O O . ASP A 1 186 ? 11.862 1.656 -6.129 1.00 94.62 186 ASP A O 1
ATOM 1502 N N . ARG A 1 187 ? 12.489 0.819 -4.127 1.00 93.12 187 ARG A N 1
ATOM 1503 C CA . ARG A 1 187 ? 13.389 -0.248 -4.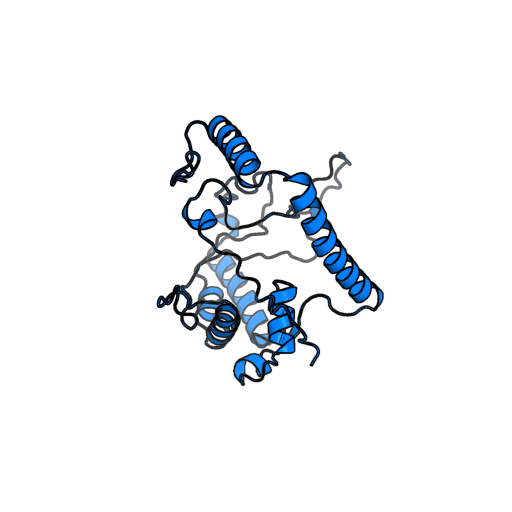559 1.00 93.12 187 ARG A CA 1
ATOM 1504 C C . ARG A 1 187 ? 12.612 -1.381 -5.225 1.00 93.12 187 ARG A C 1
ATOM 1506 O O . ARG A 1 187 ? 11.414 -1.553 -5.004 1.00 93.12 187 ARG A O 1
ATOM 1513 N N . ILE A 1 188 ? 13.314 -2.216 -5.987 1.00 92.06 188 ILE A N 1
ATOM 1514 C CA . ILE A 1 188 ? 12.755 -3.474 -6.498 1.00 92.06 188 ILE A CA 1
ATOM 1515 C C . ILE A 1 188 ? 13.259 -4.656 -5.678 1.00 92.06 188 ILE A C 1
ATOM 1517 O O . ILE A 1 188 ? 14.341 -4.615 -5.089 1.00 92.06 188 ILE A O 1
ATOM 1521 N N . ARG A 1 189 ? 12.483 -5.741 -5.669 1.00 90.50 189 ARG A N 1
ATOM 1522 C CA . ARG A 1 189 ? 12.888 -7.005 -5.056 1.00 90.50 189 ARG A CA 1
ATOM 1523 C C . ARG A 1 189 ? 12.873 -8.114 -6.096 1.00 90.50 189 ARG A C 1
ATOM 1525 O O . ARG A 1 189 ? 11.818 -8.383 -6.666 1.00 90.50 189 ARG A O 1
ATOM 1532 N N . ARG A 1 190 ? 13.994 -8.814 -6.265 1.00 86.12 190 ARG A N 1
ATOM 1533 C CA . ARG A 1 190 ? 14.077 -10.042 -7.067 1.00 86.12 190 ARG A CA 1
ATOM 1534 C C . ARG A 1 190 ? 14.549 -11.195 -6.196 1.00 86.12 190 ARG A C 1
ATOM 1536 O O . ARG A 1 190 ? 15.461 -11.048 -5.391 1.00 86.12 190 ARG A O 1
ATOM 1543 N N . ARG A 1 191 ? 13.915 -12.354 -6.368 1.00 85.00 191 ARG A N 1
ATOM 1544 C CA . ARG A 1 191 ? 14.269 -13.599 -5.676 1.00 85.00 191 ARG A CA 1
ATOM 1545 C C . ARG A 1 191 ? 14.311 -14.726 -6.707 1.00 85.00 191 ARG A C 1
ATOM 1547 O O . ARG A 1 191 ? 13.244 -15.218 -7.078 1.00 85.00 191 ARG A O 1
ATOM 1554 N N . PRO A 1 192 ? 15.499 -15.070 -7.228 1.00 81.81 192 PRO A N 1
ATOM 1555 C CA . PRO A 1 192 ? 15.647 -16.161 -8.181 1.00 81.81 192 PRO A CA 1
ATOM 1556 C C . PRO A 1 192 ? 15.122 -17.506 -7.642 1.00 81.81 192 PRO A C 1
ATOM 1558 O O . PRO A 1 192 ? 15.016 -17.702 -6.425 1.00 81.81 192 PRO A O 1
ATOM 1561 N N . PRO A 1 193 ? 14.807 -18.471 -8.523 1.00 81.50 193 PRO A N 1
ATOM 1562 C CA . PRO A 1 193 ? 14.532 -19.839 -8.097 1.00 81.50 193 PRO A CA 1
ATOM 1563 C C . PRO A 1 193 ? 15.668 -20.390 -7.220 1.00 81.50 193 PRO A C 1
ATOM 1565 O O . PRO A 1 193 ? 16.843 -20.189 -7.514 1.00 81.50 193 PRO A O 1
ATOM 1568 N N . GLY A 1 194 ? 15.322 -21.077 -6.129 1.00 79.25 194 GLY A N 1
ATOM 1569 C CA . GLY A 1 194 ? 16.296 -21.627 -5.175 1.00 79.25 194 GLY A CA 1
ATOM 1570 C C . GLY A 1 194 ? 16.711 -20.684 -4.037 1.00 79.25 194 GLY A C 1
ATOM 1571 O O . GLY A 1 194 ? 17.401 -21.120 -3.118 1.00 79.25 194 GLY A O 1
ATOM 1572 N N . THR A 1 195 ? 16.262 -19.426 -4.027 1.00 74.69 195 THR A N 1
ATOM 1573 C CA . THR A 1 195 ? 16.524 -18.489 -2.924 1.00 74.69 195 THR A CA 1
ATOM 1574 C C . THR A 1 195 ? 15.841 -18.916 -1.615 1.00 74.69 195 THR A C 1
ATOM 1576 O O . THR A 1 195 ? 14.611 -18.988 -1.528 1.00 74.69 195 THR A O 1
ATOM 1579 N N . THR A 1 196 ? 16.621 -19.135 -0.552 1.00 70.19 196 THR A N 1
ATOM 1580 C CA . THR A 1 196 ? 16.121 -19.599 0.755 1.00 70.19 196 THR A CA 1
ATOM 1581 C C . THR A 1 196 ? 15.999 -18.466 1.763 1.00 70.19 196 THR A C 1
ATOM 1583 O O . THR A 1 196 ? 17.009 -17.970 2.249 1.00 70.19 196 THR A O 1
ATOM 1586 N N . SER A 1 197 ? 14.773 -18.083 2.134 1.00 61.06 197 SER A N 1
ATOM 1587 C CA . SER A 1 197 ? 14.537 -17.116 3.216 1.00 61.06 197 SER A CA 1
ATOM 1588 C C . SER A 1 197 ? 14.539 -17.797 4.580 1.00 61.06 197 SER A C 1
ATOM 1590 O O . SER A 1 197 ? 13.595 -18.523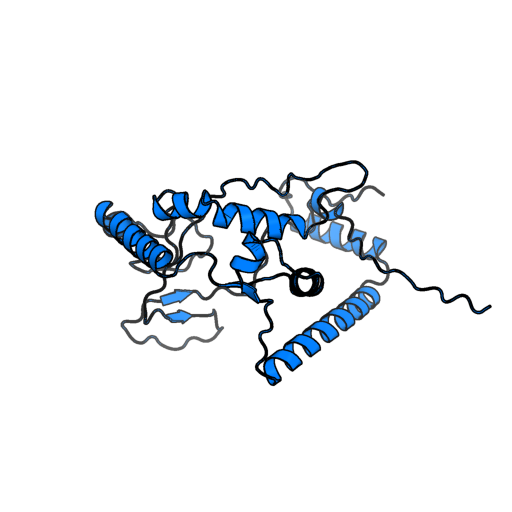 4.908 1.00 61.06 197 SER A O 1
ATOM 1592 N N . GLU A 1 198 ? 15.545 -17.526 5.401 1.00 50.78 198 GLU A N 1
ATOM 1593 C CA . GLU A 1 198 ? 15.528 -17.875 6.814 1.00 50.78 198 GLU A CA 1
ATOM 1594 C C . GLU A 1 198 ? 14.603 -16.900 7.554 1.00 50.78 198 GLU A C 1
ATOM 1596 O O . GLU A 1 198 ? 14.759 -15.679 7.506 1.00 50.78 198 GLU A O 1
ATOM 1601 N N . ARG A 1 199 ? 13.593 -17.436 8.245 1.00 36.16 199 ARG A N 1
ATOM 1602 C CA . ARG A 1 199 ? 12.977 -16.707 9.359 1.00 36.16 199 ARG A CA 1
ATOM 1603 C C . ARG A 1 199 ? 13.971 -16.769 10.515 1.00 36.16 199 ARG A C 1
ATOM 1605 O O . ARG A 1 199 ? 14.471 -17.869 10.750 1.00 36.16 199 ARG A O 1
ATOM 1612 N N . PRO A 1 200 ? 14.188 -15.700 11.298 1.00 34.78 200 PRO A N 1
ATOM 1613 C CA . PRO A 1 200 ? 14.943 -15.810 12.538 1.00 34.78 200 PRO A CA 1
ATOM 1614 C C . PRO A 1 200 ? 14.215 -16.793 13.470 1.00 34.78 200 PRO A C 1
ATOM 1616 O O . PRO A 1 200 ? 13.250 -16.446 14.151 1.00 34.78 200 PRO A O 1
ATOM 1619 N N . ARG A 1 201 ? 14.617 -18.065 13.448 1.00 31.38 201 ARG A N 1
ATOM 1620 C CA . ARG A 1 201 ? 14.242 -19.075 14.436 1.00 31.38 201 ARG A CA 1
ATOM 1621 C C . ARG A 1 201 ? 15.401 -19.163 15.415 1.00 31.38 201 ARG A C 1
ATOM 1623 O O . ARG A 1 201 ? 16.555 -19.226 15.012 1.00 31.38 201 ARG A O 1
ATOM 1630 N N . ARG A 1 202 ? 15.083 -19.181 16.707 1.00 31.84 202 ARG A N 1
ATOM 1631 C CA . ARG A 1 202 ? 16.013 -19.240 17.849 1.00 31.84 202 ARG A CA 1
ATOM 1632 C C . ARG A 1 202 ? 16.846 -20.537 17.948 1.00 31.84 202 ARG A C 1
ATOM 1634 O O . ARG A 1 202 ? 17.261 -20.907 19.037 1.00 31.84 202 ARG A O 1
ATOM 1641 N N . THR A 1 203 ? 17.090 -21.255 16.857 1.00 31.80 203 THR A N 1
ATOM 1642 C CA . THR A 1 203 ? 17.726 -22.577 16.891 1.00 31.80 203 THR A CA 1
ATOM 1643 C C . THR A 1 203 ? 18.800 -22.692 15.820 1.00 31.80 203 THR A C 1
ATOM 1645 O O . THR A 1 203 ? 18.488 -22.771 14.632 1.00 31.80 203 THR A O 1
ATOM 1648 N N . TYR A 1 204 ? 20.055 -22.732 16.269 1.00 36.97 204 TYR A N 1
ATOM 1649 C CA . TYR A 1 204 ? 21.226 -23.103 15.481 1.00 36.97 204 TYR A CA 1
ATOM 1650 C C . TYR A 1 204 ? 21.019 -24.493 14.864 1.00 36.97 204 TYR A C 1
ATOM 1652 O O . TYR A 1 204 ? 20.910 -25.486 15.585 1.00 36.97 204 TYR A O 1
ATOM 1660 N N . ARG A 1 205 ? 20.997 -24.588 13.532 1.00 31.64 205 ARG A N 1
ATOM 1661 C CA . ARG A 1 205 ? 21.228 -25.853 12.827 1.00 31.64 205 ARG A CA 1
ATOM 1662 C C . ARG A 1 205 ? 22.225 -25.612 11.700 1.00 31.64 205 ARG A C 1
ATOM 1664 O O . ARG A 1 205 ? 22.101 -24.648 10.954 1.00 31.64 205 ARG A O 1
ATOM 1671 N N . LEU A 1 206 ? 23.244 -26.465 11.661 1.00 34.81 206 LEU A N 1
ATOM 1672 C CA . LEU A 1 206 ? 24.432 -26.378 10.812 1.00 34.81 206 LEU A CA 1
ATOM 1673 C C . LEU A 1 206 ? 24.100 -26.242 9.315 1.00 34.81 206 LEU A C 1
ATOM 1675 O O . LEU A 1 206 ? 23.224 -26.931 8.792 1.00 34.81 206 LEU A O 1
ATOM 1679 N N . ARG A 1 207 ? 24.844 -25.345 8.653 1.00 37.09 207 ARG A N 1
ATOM 1680 C CA . ARG A 1 207 ? 24.772 -25.007 7.222 1.00 37.09 207 ARG A CA 1
ATOM 1681 C C . ARG A 1 207 ? 25.117 -26.202 6.323 1.00 37.09 207 ARG A C 1
ATOM 1683 O O . ARG A 1 207 ? 26.053 -26.942 6.612 1.00 37.09 207 ARG A O 1
ATOM 1690 N N . ARG A 1 208 ? 24.454 -26.294 5.164 1.00 30.56 208 ARG A N 1
ATOM 1691 C CA . ARG A 1 208 ? 25.023 -26.928 3.959 1.00 30.56 208 ARG A CA 1
ATOM 1692 C C . ARG A 1 208 ? 25.731 -25.852 3.113 1.00 30.56 208 ARG A C 1
ATOM 1694 O O . ARG A 1 208 ? 25.174 -24.760 2.989 1.00 30.56 208 ARG A O 1
ATOM 1701 N N . PRO A 1 209 ? 26.917 -26.112 2.535 1.00 27.33 209 PRO A N 1
ATOM 1702 C CA . PRO A 1 209 ? 27.588 -25.155 1.652 1.00 27.33 209 PRO A CA 1
ATOM 1703 C C . PRO A 1 209 ? 26.799 -24.986 0.341 1.00 27.33 209 PRO A C 1
ATOM 1705 O O . PRO A 1 209 ? 26.422 -25.986 -0.264 1.00 27.33 209 PRO A O 1
ATOM 1708 N N . GLY A 1 210 ? 26.549 -23.742 -0.092 1.00 35.31 210 GLY A N 1
ATOM 1709 C CA . GLY A 1 210 ? 26.004 -23.425 -1.427 1.00 35.31 210 GLY A CA 1
ATOM 1710 C C . GLY A 1 210 ? 24.630 -22.739 -1.490 1.00 35.31 210 GLY A C 1
ATOM 1711 O O . GLY A 1 210 ? 24.193 -22.392 -2.581 1.00 35.31 210 GLY A O 1
ATOM 1712 N N . ALA A 1 211 ? 23.942 -22.504 -0.368 1.00 34.66 211 ALA A N 1
ATOM 1713 C CA . ALA A 1 211 ? 22.663 -21.782 -0.371 1.00 34.66 211 ALA A CA 1
ATOM 1714 C C . ALA A 1 211 ? 22.862 -20.259 -0.232 1.00 34.66 211 ALA A C 1
ATOM 1716 O O . ALA A 1 211 ? 23.495 -19.797 0.720 1.00 34.66 211 ALA A O 1
ATOM 1717 N N . LEU A 1 212 ? 22.290 -19.479 -1.159 1.00 40.06 212 LEU A N 1
ATOM 1718 C CA . LEU A 1 212 ? 22.137 -18.025 -1.026 1.00 40.06 212 LEU A CA 1
ATOM 1719 C C . LEU A 1 212 ? 21.172 -17.735 0.134 1.00 40.06 212 LEU A C 1
ATOM 1721 O O . LEU A 1 212 ? 19.977 -18.032 0.054 1.00 40.06 212 LEU A O 1
ATOM 1725 N N . ALA A 1 213 ? 21.703 -17.186 1.226 1.00 34.94 213 ALA A N 1
ATOM 1726 C CA . ALA A 1 213 ? 20.929 -16.848 2.412 1.00 34.94 213 ALA A CA 1
ATOM 1727 C C . ALA A 1 213 ? 20.053 -15.613 2.155 1.00 34.94 213 ALA A C 1
ATOM 1729 O O . ALA A 1 213 ? 20.550 -14.562 1.753 1.00 34.94 213 ALA A O 1
ATOM 1730 N N . ALA A 1 214 ? 18.757 -15.737 2.426 1.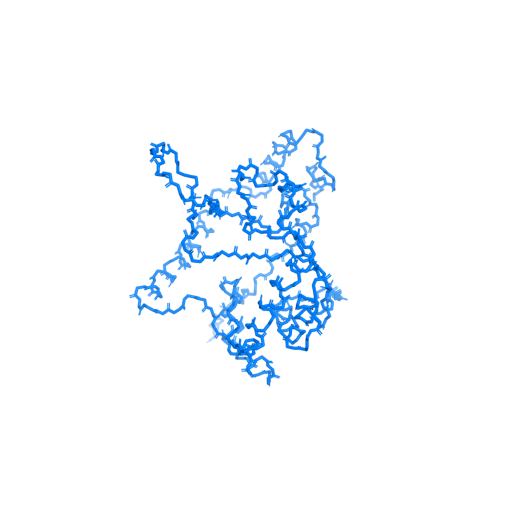00 46.50 214 ALA A N 1
ATOM 1731 C CA . ALA A 1 214 ? 17.800 -14.642 2.407 1.00 46.50 214 ALA A CA 1
ATOM 1732 C C . ALA A 1 214 ? 17.180 -14.436 3.789 1.00 46.50 214 ALA A C 1
ATOM 1734 O O . ALA A 1 214 ? 17.100 -15.369 4.588 1.00 46.50 214 ALA A O 1
ATOM 1735 N N . SER A 1 215 ? 16.687 -13.232 4.067 1.00 48.66 215 SER A N 1
ATOM 1736 C CA . SER A 1 215 ? 15.962 -12.935 5.301 1.00 48.66 215 SER A CA 1
ATOM 1737 C C . SER A 1 215 ? 14.465 -12.836 5.012 1.00 48.66 215 SER A C 1
ATOM 1739 O O . SER A 1 215 ? 13.981 -11.976 4.279 1.00 48.66 215 SER A O 1
ATOM 1741 N N . GLY A 1 216 ? 13.682 -13.744 5.593 1.00 51.12 216 GLY A N 1
ATOM 1742 C CA . GLY A 1 216 ? 12.239 -13.544 5.669 1.00 51.12 216 GLY A CA 1
ATOM 1743 C C . GLY A 1 216 ? 11.947 -12.438 6.681 1.00 51.12 216 GLY A C 1
ATOM 1744 O O . GLY A 1 216 ? 12.412 -12.517 7.817 1.00 51.12 216 GLY A O 1
ATOM 1745 N N . LEU A 1 217 ? 11.160 -11.426 6.309 1.00 51.31 217 LEU A N 1
ATOM 1746 C CA . LEU A 1 217 ? 10.738 -10.400 7.265 1.00 51.31 217 LEU A CA 1
ATOM 1747 C C . LEU A 1 217 ? 9.681 -10.959 8.224 1.00 51.31 217 LEU A C 1
ATOM 1749 O O . LEU A 1 217 ? 8.713 -11.604 7.809 1.00 51.31 217 LEU A O 1
ATOM 1753 N N . SER A 1 218 ? 9.869 -10.709 9.521 1.00 54.31 218 SER A N 1
ATOM 1754 C CA . SER A 1 218 ? 8.812 -10.883 10.517 1.00 54.31 218 SER A CA 1
ATOM 1755 C C . SER A 1 218 ? 7.716 -9.833 10.312 1.00 54.31 218 SER A C 1
ATOM 1757 O O . SER A 1 218 ? 7.916 -8.820 9.640 1.00 54.31 218 SER A O 1
ATOM 1759 N N . ALA A 1 219 ? 6.530 -10.080 10.874 1.00 65.56 219 ALA A N 1
ATOM 1760 C CA . ALA A 1 219 ? 5.439 -9.117 10.801 1.00 65.56 219 ALA A CA 1
ATOM 1761 C C . ALA A 1 219 ? 5.861 -7.786 11.448 1.00 65.56 219 ALA A C 1
ATOM 1763 O O . ALA A 1 219 ? 6.250 -7.749 12.615 1.00 65.56 219 ALA A O 1
ATOM 1764 N N . GLY A 1 220 ? 5.758 -6.706 10.680 1.00 58.19 220 GLY A N 1
ATOM 1765 C CA . GLY A 1 220 ? 6.010 -5.335 11.107 1.00 58.19 220 GLY A CA 1
ATOM 1766 C C . GLY A 1 220 ? 4.939 -4.405 10.544 1.00 58.19 220 GLY A C 1
ATOM 1767 O O . GLY A 1 220 ? 4.219 -4.766 9.615 1.00 58.19 220 GLY A O 1
ATOM 1768 N N . LEU A 1 221 ? 4.816 -3.213 11.124 1.00 68.69 221 LEU A N 1
ATOM 1769 C CA . LEU A 1 221 ? 3.880 -2.183 10.676 1.00 68.69 221 LEU A CA 1
ATOM 1770 C C . LEU A 1 221 ? 4.653 -0.927 10.272 1.00 68.69 221 LEU A C 1
ATOM 1772 O O . LEU A 1 221 ? 5.398 -0.367 11.074 1.00 68.69 221 LEU A O 1
ATOM 1776 N N . CYS A 1 222 ? 4.395 -0.450 9.060 1.00 67.25 222 CYS A N 1
ATOM 1777 C CA . CYS A 1 222 ? 4.799 0.862 8.556 1.00 67.25 222 CYS A CA 1
ATOM 1778 C C . CYS A 1 222 ? 3.524 1.678 8.254 1.00 67.25 222 CYS A C 1
ATOM 1780 O O . CYS A 1 222 ? 2.479 1.069 8.007 1.00 67.25 222 CYS A O 1
ATOM 1782 N N . PRO A 1 223 ? 3.535 3.025 8.312 1.00 62.16 223 PRO A N 1
ATOM 1783 C CA . PRO A 1 223 ? 4.611 3.931 8.741 1.00 62.16 223 PRO A CA 1
ATOM 1784 C C . PRO A 1 223 ? 4.803 3.986 10.278 1.00 62.16 223 PRO A C 1
ATOM 1786 O O . PRO A 1 223 ? 4.033 3.376 11.033 1.00 62.16 223 PRO A O 1
ATOM 1789 N N . GLY A 1 224 ? 5.882 4.652 10.716 1.00 66.12 224 GLY A N 1
ATOM 1790 C CA . GLY A 1 224 ? 6.376 4.722 12.104 1.00 66.12 224 GLY A CA 1
ATOM 1791 C C . GLY A 1 224 ? 5.582 5.624 13.074 1.00 66.12 224 GLY A C 1
ATOM 1792 O O . GLY A 1 224 ? 4.454 5.999 12.791 1.00 66.12 224 GLY A O 1
ATOM 1793 N N . ILE A 1 225 ? 6.175 5.893 14.253 1.00 69.19 225 ILE A N 1
ATOM 1794 C CA . ILE A 1 225 ? 5.699 6.700 15.415 1.00 69.19 225 ILE A CA 1
ATOM 1795 C C . ILE A 1 225 ? 4.173 6.757 15.589 1.00 69.19 225 ILE A C 1
ATOM 1797 O O . ILE A 1 225 ? 3.532 7.670 15.106 1.00 69.19 225 ILE A O 1
ATOM 1801 N N . ARG A 1 226 ? 3.570 5.861 16.380 1.00 80.00 226 ARG A N 1
ATOM 1802 C CA . ARG A 1 226 ? 2.092 5.797 16.502 1.00 80.00 226 ARG A CA 1
ATOM 1803 C C . ARG A 1 226 ? 1.498 6.375 17.782 1.00 80.00 226 ARG A C 1
ATOM 1805 O O . ARG A 1 226 ? 0.297 6.602 17.852 1.00 80.00 226 ARG A O 1
ATOM 1812 N N . TRP A 1 227 ? 2.322 6.601 18.802 1.00 77.88 227 TRP A N 1
ATOM 1813 C CA . TRP A 1 227 ? 1.822 6.960 20.129 1.00 77.88 227 TRP A CA 1
ATOM 1814 C C . TRP A 1 227 ? 2.214 8.363 20.600 1.00 77.88 227 TRP A C 1
ATOM 1816 O O . TRP A 1 227 ? 1.480 8.963 21.377 1.00 77.88 227 TRP A O 1
ATOM 1826 N N . GLN A 1 228 ? 3.359 8.898 20.188 1.00 74.81 228 GLN A N 1
ATOM 1827 C CA . GLN A 1 228 ? 3.847 10.186 20.703 1.00 74.81 228 GLN A CA 1
ATOM 1828 C C . GLN A 1 228 ? 3.594 11.349 19.739 1.00 74.81 228 GLN A C 1
ATOM 1830 O O . GLN A 1 228 ? 3.557 12.492 20.179 1.00 74.81 228 GLN A O 1
ATOM 1835 N N . CYS A 1 229 ? 3.329 11.069 18.460 1.00 78.25 229 CYS A N 1
ATOM 1836 C CA . CYS A 1 229 ? 2.984 12.094 17.482 1.00 78.25 229 CYS A CA 1
ATOM 1837 C C . CYS A 1 229 ? 1.564 12.625 17.734 1.00 78.25 229 CYS A C 1
ATOM 1839 O O . CYS A 1 229 ? 0.599 11.854 17.773 1.00 78.25 229 CYS A O 1
ATOM 1841 N N . ARG A 1 230 ? 1.437 13.949 17.869 1.00 76.88 230 ARG A N 1
ATOM 1842 C CA . ARG A 1 230 ? 0.151 14.634 18.065 1.00 76.88 230 ARG A CA 1
ATOM 1843 C C . ARG A 1 230 ? -0.816 14.375 16.905 1.00 76.88 230 ARG A C 1
ATOM 1845 O O . ARG A 1 230 ? -1.960 14.007 17.155 1.00 76.88 230 ARG A O 1
ATOM 1852 N N . SER A 1 231 ? -0.336 14.474 15.665 1.00 73.25 231 SER A N 1
ATOM 1853 C CA . SER A 1 231 ? -1.144 14.327 14.445 1.00 73.25 231 SER A CA 1
ATOM 1854 C C . SER A 1 231 ? -1.787 12.946 14.300 1.00 73.25 231 SER A C 1
ATOM 1856 O O . SER A 1 231 ? -2.878 12.822 13.752 1.00 73.25 231 SER A O 1
ATOM 1858 N N . ILE A 1 232 ? -1.148 11.897 14.826 1.00 75.56 232 ILE A N 1
ATOM 1859 C CA . ILE A 1 232 ? -1.703 10.534 14.789 1.00 75.56 232 ILE A CA 1
ATOM 1860 C C . ILE A 1 232 ? -2.777 10.342 15.863 1.00 75.56 232 ILE A C 1
ATOM 1862 O O . ILE A 1 232 ? -3.725 9.589 15.659 1.00 75.56 232 ILE A O 1
ATOM 1866 N N . ARG A 1 233 ? -2.688 11.058 16.990 1.00 75.25 233 ARG A N 1
ATOM 1867 C CA . ARG A 1 233 ? -3.718 11.003 18.039 1.00 75.25 233 ARG A CA 1
ATOM 1868 C C . ARG A 1 233 ? -4.976 11.791 17.720 1.00 75.25 233 ARG A C 1
ATOM 1870 O O . ARG A 1 233 ? -6.012 11.495 18.303 1.00 75.25 233 ARG A O 1
ATOM 1877 N N . SER A 1 234 ? -4.893 12.765 16.820 1.00 66.94 234 SER A N 1
ATOM 1878 C CA . SER A 1 234 ? -6.051 13.522 16.338 1.00 66.94 234 SER A CA 1
ATOM 1879 C C . SER A 1 234 ? -6.860 12.792 15.260 1.00 66.94 234 SER A C 1
ATOM 1881 O O . SER A 1 234 ? -7.871 13.324 14.813 1.00 66.94 234 SER A O 1
ATOM 1883 N N . VAL A 1 235 ? -6.444 11.595 14.826 1.00 61.53 235 VAL A N 1
ATOM 1884 C CA . VAL A 1 235 ? -7.211 10.798 13.859 1.00 61.53 235 VAL A CA 1
ATOM 1885 C C . VAL A 1 235 ? -8.459 10.237 14.549 1.00 61.53 235 VAL A C 1
ATOM 1887 O O . VAL A 1 235 ? -8.388 9.280 15.320 1.00 61.53 235 VAL A O 1
ATOM 1890 N N . GLU A 1 236 ? -9.619 10.837 14.280 1.00 47.81 236 GLU A N 1
ATOM 1891 C CA . GLU A 1 236 ? -10.910 10.334 14.756 1.00 47.81 236 GLU A CA 1
ATOM 1892 C C . GLU A 1 236 ? -11.286 9.026 14.040 1.00 47.81 236 GLU A C 1
ATOM 1894 O O . GLU A 1 236 ? -11.544 9.000 12.836 1.00 47.81 236 GLU A O 1
ATOM 1899 N N . CYS A 1 237 ? -11.402 7.929 14.790 1.00 38.06 237 CYS A N 1
ATOM 1900 C CA . CYS A 1 237 ? -12.016 6.693 14.302 1.00 38.06 237 CYS A CA 1
ATOM 1901 C C . CYS A 1 237 ? -13.546 6.843 14.270 1.00 38.06 237 CYS A C 1
ATOM 1903 O O . CYS A 1 237 ? -14.236 6.445 15.210 1.00 38.06 237 CYS A O 1
ATOM 1905 N N . ARG A 1 238 ? -14.105 7.385 13.184 1.00 39.97 238 ARG A N 1
ATOM 1906 C CA . ARG A 1 238 ? -15.558 7.333 12.952 1.00 39.97 238 ARG A CA 1
ATOM 1907 C C . ARG A 1 238 ? -15.925 5.989 12.333 1.00 39.97 238 ARG A C 1
ATOM 1909 O O . ARG A 1 238 ? -15.758 5.766 11.139 1.00 39.97 238 ARG A O 1
ATOM 1916 N N . THR A 1 239 ? -16.436 5.073 13.151 1.00 30.86 239 THR A N 1
ATOM 1917 C CA . THR A 1 239 ? -17.222 3.946 12.633 1.00 30.86 239 THR A CA 1
ATOM 1918 C C . THR A 1 239 ? -18.643 4.454 12.386 1.00 30.86 239 THR A C 1
ATOM 1920 O O . THR A 1 239 ? -19.239 4.995 13.317 1.00 30.86 239 THR A O 1
ATOM 1923 N N . PRO A 1 240 ? -19.229 4.296 11.187 1.00 31.06 240 PRO A N 1
ATOM 1924 C CA . PRO A 1 240 ? -20.649 4.551 11.000 1.00 31.06 240 PRO A CA 1
ATOM 1925 C C . PRO A 1 240 ? -21.421 3.389 11.633 1.00 31.06 240 PRO A C 1
ATOM 1927 O O . PRO A 1 240 ? -21.803 2.439 10.959 1.00 31.06 240 PRO A O 1
ATOM 1930 N N . TYR A 1 241 ? -21.611 3.416 12.952 1.00 29.34 241 TYR A N 1
ATOM 1931 C CA . TYR A 1 241 ? -22.576 2.535 13.602 1.00 29.34 241 TYR A CA 1
ATOM 1932 C C . TYR A 1 241 ? -23.909 3.282 13.660 1.00 29.34 241 TYR A C 1
ATOM 1934 O O . TYR A 1 241 ? -24.155 4.065 14.575 1.00 29.34 241 TYR A O 1
ATOM 1942 N N . ARG A 1 242 ? -24.768 3.078 12.650 1.00 30.31 242 ARG A N 1
ATOM 1943 C CA . ARG A 1 242 ? -26.193 3.417 12.762 1.00 30.31 242 ARG A CA 1
ATOM 1944 C C . ARG A 1 242 ? -26.786 2.482 13.815 1.00 30.31 242 ARG A C 1
ATOM 1946 O O . ARG A 1 242 ? -27.053 1.319 13.529 1.00 30.31 242 ARG A O 1
ATOM 1953 N N . SER A 1 243 ? -26.973 2.968 15.039 1.00 31.42 243 SER A N 1
ATOM 1954 C CA . SER A 1 243 ? -27.852 2.303 15.995 1.00 31.42 243 SER A CA 1
ATOM 1955 C C . SER A 1 243 ? -29.285 2.439 15.481 1.00 31.42 243 SER A C 1
ATOM 1957 O O . SER A 1 243 ? -29.910 3.493 15.572 1.00 31.42 243 SER A O 1
ATOM 1959 N N . GLY A 1 244 ? -29.804 1.366 14.886 1.00 28.92 244 GLY A N 1
ATOM 1960 C CA . GLY A 1 244 ? -31.225 1.237 14.600 1.00 28.92 244 GLY A CA 1
ATOM 1961 C C . GLY A 1 244 ? -32.000 1.207 15.914 1.00 28.92 244 GLY A C 1
ATOM 1962 O O . GLY A 1 244 ? -32.149 0.153 16.525 1.00 28.92 244 GLY A O 1
ATOM 1963 N N . ARG A 1 245 ? -32.486 2.367 16.365 1.00 27.09 245 ARG A N 1
ATOM 1964 C CA . ARG A 1 245 ? -33.618 2.427 17.291 1.00 27.09 245 ARG A CA 1
ATOM 1965 C C . ARG A 1 245 ? -34.858 2.072 16.482 1.00 27.09 245 ARG A C 1
ATOM 1967 O O . ARG A 1 245 ? -35.407 2.910 15.777 1.00 27.09 245 ARG A O 1
ATOM 1974 N N . VAL A 1 246 ? -35.275 0.815 16.575 1.00 31.41 246 VAL A N 1
ATOM 1975 C CA . VAL A 1 246 ? -36.643 0.424 16.243 1.00 31.41 246 VAL A CA 1
ATOM 1976 C C . VAL A 1 246 ? -37.527 1.040 17.325 1.00 31.41 246 VAL A C 1
ATOM 1978 O O . VAL A 1 246 ? -37.582 0.542 18.449 1.00 31.41 246 VAL A O 1
ATOM 1981 N N . HIS A 1 247 ? -38.159 2.170 17.015 1.00 28.55 247 HIS A N 1
ATOM 1982 C CA . HIS A 1 247 ? -39.310 2.626 17.781 1.00 28.55 247 HIS A CA 1
ATOM 1983 C C . HIS A 1 247 ? -40.451 1.648 17.502 1.00 28.55 247 HIS A C 1
ATOM 1985 O O . HIS A 1 247 ? -40.910 1.536 16.369 1.00 28.55 247 HIS A O 1
ATOM 1991 N N . ARG A 1 248 ? -40.865 0.908 18.535 1.00 31.86 248 ARG A N 1
ATOM 1992 C CA . ARG A 1 248 ? -42.185 0.280 18.565 1.00 31.86 248 ARG A CA 1
ATOM 1993 C C . ARG A 1 248 ? -43.214 1.406 18.673 1.00 31.86 248 ARG A C 1
ATOM 1995 O O . ARG A 1 248 ? -43.192 2.138 19.663 1.00 31.86 248 ARG A O 1
ATOM 2002 N N . GLY A 1 249 ? -44.038 1.536 17.643 1.00 35.56 249 GLY A N 1
ATOM 2003 C CA . GLY A 1 249 ? -45.386 2.089 17.691 1.00 35.56 249 GLY A CA 1
ATOM 2004 C C . GLY A 1 249 ? -46.340 0.969 17.318 1.00 35.56 249 GLY A C 1
ATOM 2005 O O . GLY A 1 249 ? -45.927 0.148 16.465 1.00 35.56 249 GLY A O 1
#

Organism: NCBI:txid83655

pLDDT: mean 81.5, std 22.27, range [27.09, 98.56]

Radius of gyration: 23.59 Å; chains: 1; bounding box: 76×48×55 Å

InterPro domains:
  IPR010856 Gig2-like [PF07350] (16-197)
  IPR010856 Gig2-like [PTHR30613] (4-197)
  IPR027443 Isopenicillin N synthase-like superfamily [G3DSA:2.60.120.330] (1-205)

Foldseek 3Di:
DDQPLADPDCDPPNVVSVVSLVVVVCVVVPPPPVVVVVVVVVVVVVVVVLVVCVVVVHDLAQEAELVCLVVVVQDPVSLVSCVSSVHHHHPCLDPPVLVVVLVVLVVVVCVVVVVLVPDPDDPDCPVPDAPFSDDQWAPDFDRPSNVCVCPPPSNLSVQLVVLVSDPQDDPNDRNDDSNDDDDDGGIDGDDDPQADADEPDPDDDDDDPDHRYHHDDDDDDDDDDQRRHPVNVPDDPDDPPPPPPPDDD